Protein AF-A0A5J4N7C3-F1 (afdb_monomer_lite)

Sequence (251 aa):
MTHPKDYINKKMLPELKDLVLRYQPEIVWSDGDAGPDSYWTSTEFLAWLYNESPELVYEVVSTVAFGGNILINVGPTAWGTISPIYEERLRQLGSWLRINGEAIYATTPWRVQNDSDHIWFTSKVHPMRFPLETLVNEDKATDRPSKTEDVPFYARLASPTTVYAIVTQWTNEPFVDESTRCSASVYLPSIRANLQRSEFYLLNGTQSTGIKLFFQPEPHGRPGVRVMLPDTPTNAVQIQWGCAIKMLNVA

Organism: NCBI:txid34504

Secondary structure (DSSP, 8-state):
---HHHHIIIIIHHHHHHHHHHH--S----------TTTTTHHHHHHHHHHT-THHHHHHHHHHHTT----------TTSPPPHHHHHHHHHHHHHHHHHGGGTTT-EEEEEEEEETTEEEEEEEPPP---GGGG---------PPSS----GGGSS---EEEEEEESS---B---BTTB--SEEEEETT----TTT-EEEE--SSSSS-EEE-EEEPGGG-S-EEEEEPSS-SSHHHHHH-EEEEEES--

Structure (mmCIF, N/CA/C/O backbone):
data_AF-A0A5J4N7C3-F1
#
_entry.id   AF-A0A5J4N7C3-F1
#
loop_
_atom_site.group_PDB
_atom_site.id
_atom_site.type_symbol
_atom_site.label_atom_id
_atom_site.label_alt_id
_atom_site.label_comp_id
_atom_site.label_asym_id
_atom_site.label_entity_id
_atom_site.label_seq_id
_atom_site.pdbx_PDB_ins_code
_atom_site.Cartn_x
_atom_site.Cartn_y
_atom_site.Cartn_z
_atom_site.occupancy
_atom_site.B_iso_or_equiv
_atom_site.auth_seq_id
_atom_site.auth_comp_id
_atom_site.auth_asym_id
_atom_site.auth_atom_id
_atom_site.pdbx_PDB_model_num
ATOM 1 N N . MET A 1 1 ? 16.222 12.935 -44.137 1.00 47.91 1 MET A N 1
ATOM 2 C CA . MET A 1 1 ? 14.789 12.903 -43.772 1.00 47.91 1 MET A CA 1
ATOM 3 C C . MET A 1 1 ? 14.396 14.342 -43.455 1.00 47.91 1 MET A C 1
ATOM 5 O O . MET A 1 1 ? 14.937 14.884 -42.508 1.00 47.91 1 MET A O 1
ATOM 9 N N . THR A 1 2 ? 13.854 15.129 -44.391 1.00 56.72 2 THR A N 1
ATOM 10 C CA . THR A 1 2 ? 12.431 15.228 -44.799 1.00 56.72 2 THR A CA 1
ATOM 11 C C . THR A 1 2 ? 11.495 15.359 -43.595 1.00 56.72 2 THR A C 1
ATOM 13 O O . THR A 1 2 ? 11.322 14.386 -42.875 1.00 56.72 2 THR A O 1
ATOM 16 N N . HIS A 1 3 ? 11.006 16.590 -43.386 1.00 64.69 3 HIS A N 1
ATOM 17 C CA . HIS A 1 3 ? 9.916 17.094 -42.532 1.00 64.69 3 HIS A CA 1
ATOM 18 C C . HIS A 1 3 ? 9.403 16.170 -41.392 1.00 64.69 3 HIS A C 1
ATOM 20 O O . HIS A 1 3 ? 8.993 15.053 -41.671 1.00 64.69 3 HIS A O 1
ATOM 26 N N . PRO A 1 4 ? 9.248 16.628 -40.130 1.00 58.69 4 PRO A N 1
ATOM 27 C CA . PRO A 1 4 ? 8.743 15.813 -39.003 1.00 58.69 4 PRO A CA 1
ATOM 28 C C . PRO A 1 4 ? 7.461 15.002 -39.289 1.00 58.69 4 PRO A C 1
ATOM 30 O O . PRO A 1 4 ? 7.283 13.887 -38.804 1.00 58.69 4 PRO A O 1
ATOM 33 N N . LYS A 1 5 ? 6.590 15.530 -40.158 1.00 55.72 5 LYS A N 1
ATOM 34 C CA . LYS A 1 5 ? 5.389 14.833 -40.655 1.00 55.72 5 LYS A CA 1
ATOM 35 C C . LYS A 1 5 ? 5.695 13.562 -41.467 1.00 55.72 5 LYS A C 1
ATOM 37 O O . LYS A 1 5 ? 4.922 12.612 -41.404 1.00 55.72 5 LYS A O 1
ATOM 42 N N . ASP A 1 6 ? 6.797 13.521 -42.212 1.00 70.62 6 ASP A N 1
ATOM 43 C CA . ASP A 1 6 ? 7.236 12.331 -42.947 1.00 70.62 6 ASP A CA 1
ATOM 44 C C . ASP A 1 6 ? 7.713 11.226 -41.999 1.00 70.62 6 ASP A C 1
ATOM 46 O O . ASP A 1 6 ? 7.386 10.066 -42.232 1.00 70.62 6 ASP A O 1
ATOM 50 N N . TYR A 1 7 ? 8.424 11.564 -40.917 1.00 68.88 7 TYR A N 1
ATOM 51 C CA . TYR A 1 7 ? 8.831 10.592 -39.890 1.00 68.88 7 TYR A CA 1
ATOM 52 C C . TYR A 1 7 ? 7.615 9.968 -39.188 1.00 68.88 7 TYR A C 1
ATOM 54 O O . TYR A 1 7 ? 7.521 8.746 -39.067 1.00 68.88 7 TYR A O 1
ATOM 62 N N . ILE A 1 8 ? 6.635 10.795 -38.812 1.00 58.81 8 ILE A N 1
ATOM 63 C CA . ILE A 1 8 ? 5.384 10.334 -38.194 1.00 58.81 8 ILE A CA 1
ATOM 64 C C . ILE A 1 8 ? 4.644 9.360 -39.121 1.00 58.81 8 ILE A C 1
ATOM 66 O O . ILE A 1 8 ? 4.296 8.254 -38.711 1.00 58.81 8 ILE A O 1
ATOM 70 N N . ASN A 1 9 ? 4.439 9.746 -40.383 1.00 61.59 9 ASN A N 1
ATOM 71 C CA . ASN A 1 9 ? 3.599 8.986 -41.309 1.00 61.59 9 ASN A CA 1
ATOM 72 C C . ASN A 1 9 ? 4.288 7.754 -41.906 1.00 61.59 9 ASN A C 1
ATOM 74 O O . ASN A 1 9 ? 3.614 6.771 -42.205 1.00 61.59 9 ASN A O 1
ATOM 78 N N . LYS A 1 10 ? 5.609 7.799 -42.111 1.00 73.50 10 LYS A N 1
ATOM 79 C CA . LYS A 1 10 ? 6.353 6.730 -42.799 1.00 73.50 10 LYS A CA 1
ATOM 80 C C . LYS A 1 10 ? 7.093 5.792 -41.849 1.00 73.50 10 LYS A C 1
ATOM 82 O O . LYS A 1 10 ? 7.512 4.729 -42.296 1.00 73.50 10 LYS A O 1
ATOM 87 N N . LYS A 1 11 ? 7.272 6.169 -40.578 1.00 70.31 11 LYS A N 1
ATOM 88 C CA . LYS A 1 11 ? 8.021 5.373 -39.598 1.00 70.31 11 LYS A CA 1
ATOM 89 C C . LYS A 1 11 ? 7.264 5.121 -38.302 1.00 70.31 11 LYS A C 1
ATOM 91 O O . LYS A 1 11 ? 6.881 3.981 -38.062 1.00 70.31 11 LYS A O 1
ATOM 96 N N . MET A 1 12 ? 6.975 6.161 -37.523 1.00 65.81 12 MET A N 1
ATOM 97 C CA . MET A 1 12 ? 6.393 5.982 -36.186 1.00 65.81 12 MET A CA 1
ATOM 98 C C . MET A 1 12 ? 5.016 5.296 -36.227 1.00 65.81 12 MET A C 1
ATOM 100 O O . MET A 1 12 ? 4.809 4.296 -35.545 1.00 65.81 12 MET A O 1
ATOM 104 N N . LEU A 1 13 ? 4.083 5.771 -37.063 1.00 61.09 13 LEU A N 1
ATOM 105 C CA . LEU A 1 13 ? 2.723 5.216 -37.108 1.00 61.09 13 LEU A CA 1
ATOM 106 C C . LEU A 1 13 ? 2.651 3.771 -37.643 1.00 61.09 13 LEU A C 1
ATOM 108 O O . LEU A 1 13 ? 1.907 2.981 -37.057 1.00 61.09 13 LEU A O 1
ATOM 112 N N . PRO A 1 14 ? 3.361 3.385 -38.726 1.00 70.06 14 PRO A N 1
ATOM 113 C CA . PRO A 1 14 ? 3.408 1.986 -39.155 1.00 70.06 14 PRO A CA 1
ATOM 114 C C . PRO A 1 14 ? 3.995 1.034 -38.102 1.00 70.06 14 PRO A C 1
ATOM 116 O O . PRO A 1 14 ? 3.423 -0.029 -37.876 1.00 70.06 14 PRO A O 1
ATOM 119 N N . GLU A 1 15 ? 5.087 1.413 -37.431 1.00 67.94 15 GLU A N 1
ATOM 120 C CA . GLU A 1 15 ? 5.774 0.550 -36.454 1.00 67.94 15 GLU A CA 1
ATOM 121 C C . GLU A 1 15 ? 4.981 0.414 -35.145 1.00 67.94 15 GLU A C 1
ATOM 123 O O . GLU A 1 15 ? 4.868 -0.684 -34.602 1.00 67.94 15 GLU A O 1
ATOM 128 N N . LEU A 1 16 ? 4.326 1.487 -34.687 1.00 50.34 16 LEU A N 1
ATOM 129 C CA . LEU A 1 16 ? 3.436 1.427 -33.525 1.00 50.34 16 LEU A CA 1
ATOM 130 C C . LEU A 1 16 ? 2.225 0.515 -33.782 1.00 50.34 16 LEU A C 1
ATOM 132 O O . LEU A 1 16 ? 1.828 -0.256 -32.911 1.00 50.34 16 LEU A O 1
ATOM 136 N N . LYS A 1 17 ? 1.651 0.557 -34.991 1.00 53.44 17 LYS A N 1
ATOM 137 C CA . LYS A 1 17 ? 0.554 -0.345 -35.380 1.00 53.44 17 LYS A CA 1
ATOM 138 C C . LYS A 1 17 ? 1.007 -1.799 -35.458 1.00 53.44 17 LYS A C 1
ATOM 140 O O . LYS A 1 17 ? 0.265 -2.674 -35.024 1.00 53.44 17 LYS A O 1
ATOM 145 N N . ASP A 1 18 ? 2.205 -2.055 -35.979 1.00 62.00 18 ASP A N 1
ATOM 146 C CA . ASP A 1 18 ? 2.789 -3.399 -36.007 1.00 62.00 18 ASP A CA 1
ATOM 147 C C . ASP A 1 18 ? 2.988 -3.951 -34.585 1.00 62.00 18 ASP A C 1
ATOM 149 O O . ASP A 1 18 ? 2.589 -5.080 -34.306 1.00 62.00 18 ASP A O 1
ATOM 153 N N . LEU A 1 19 ? 3.498 -3.126 -33.660 1.00 49.16 19 LEU A N 1
ATOM 154 C CA . LEU A 1 19 ? 3.650 -3.480 -32.244 1.00 49.16 19 LEU A CA 1
ATOM 155 C C . LEU A 1 19 ? 2.310 -3.846 -31.588 1.00 49.16 19 LEU A C 1
ATOM 157 O O . LEU A 1 19 ? 2.203 -4.884 -30.935 1.00 49.16 19 LEU A O 1
ATOM 161 N N . VAL A 1 20 ? 1.270 -3.035 -31.798 1.00 45.84 20 VAL A N 1
ATOM 162 C CA . VAL A 1 20 ? -0.063 -3.282 -31.222 1.00 45.84 20 VAL A CA 1
ATOM 163 C C . VAL A 1 20 ? -0.703 -4.546 -31.794 1.00 45.84 20 VAL A C 1
ATOM 165 O O . VAL A 1 20 ? -1.240 -5.359 -31.04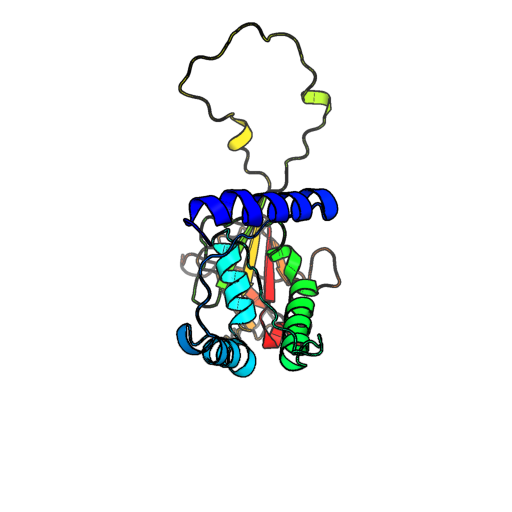5 1.00 45.84 20 VAL A O 1
ATOM 168 N N . LEU A 1 21 ? -0.638 -4.735 -33.114 1.00 47.91 21 LEU A N 1
ATOM 169 C CA . LEU A 1 21 ? -1.277 -5.871 -33.779 1.00 47.91 21 LEU A CA 1
ATOM 170 C C . LEU A 1 21 ? -0.557 -7.192 -33.504 1.00 47.91 21 LEU A C 1
ATOM 172 O O . LEU A 1 21 ? -1.216 -8.223 -33.389 1.00 47.91 21 LEU A O 1
ATOM 176 N N . ARG A 1 22 ? 0.777 -7.176 -33.402 1.00 54.31 22 ARG A N 1
ATOM 177 C CA . ARG A 1 22 ? 1.566 -8.395 -33.193 1.00 54.31 22 ARG A CA 1
ATOM 178 C C . ARG A 1 22 ? 1.598 -8.835 -31.735 1.00 54.31 22 ARG A C 1
ATOM 180 O O . ARG A 1 22 ? 1.573 -10.034 -31.483 1.00 54.31 22 ARG A O 1
ATOM 187 N N . TYR A 1 23 ? 1.682 -7.893 -30.800 1.00 43.16 23 TYR A N 1
ATOM 188 C CA . TYR A 1 23 ? 1.959 -8.215 -29.398 1.00 43.16 23 TYR A CA 1
ATOM 189 C C . TYR A 1 23 ? 0.780 -7.976 -28.457 1.00 43.16 23 TYR A C 1
ATOM 191 O O . TYR A 1 23 ? 0.886 -8.356 -27.298 1.00 43.16 23 TYR A O 1
ATOM 199 N N . GLN A 1 24 ? -0.320 -7.379 -28.941 1.00 46.97 24 GLN A N 1
ATOM 200 C CA . GLN A 1 24 ? -1.532 -7.085 -28.160 1.00 46.97 24 GLN A CA 1
ATOM 201 C C . GLN A 1 24 ? -1.220 -6.591 -26.736 1.00 46.97 24 GLN A C 1
ATOM 203 O O . GLN A 1 24 ? -1.676 -7.189 -25.759 1.00 46.97 24 GLN A O 1
ATOM 208 N N . PRO A 1 25 ? -0.395 -5.537 -26.598 1.00 44.06 25 PRO A N 1
ATOM 209 C CA . PRO A 1 25 ? 0.040 -5.097 -25.286 1.00 44.06 25 PRO A CA 1
ATOM 210 C C . PRO A 1 25 ? -1.150 -4.534 -24.502 1.00 44.06 25 PRO A C 1
ATOM 212 O O . PRO A 1 25 ? -1.986 -3.818 -25.055 1.00 44.06 25 PRO A O 1
ATOM 215 N N . GLU A 1 26 ? -1.200 -4.812 -23.200 1.00 45.94 26 GLU A N 1
ATOM 216 C CA . GLU A 1 26 ? -2.230 -4.255 -22.311 1.00 45.94 26 GLU A CA 1
ATOM 217 C C . GLU A 1 26 ? -2.089 -2.731 -22.148 1.00 45.94 26 GLU A C 1
ATOM 219 O O . GLU A 1 26 ? -3.072 -2.035 -21.900 1.00 45.94 26 GLU A O 1
ATOM 224 N N . ILE A 1 27 ? -0.874 -2.199 -22.327 1.00 57.34 27 ILE A N 1
ATOM 225 C CA . ILE A 1 27 ? -0.559 -0.768 -22.272 1.00 57.34 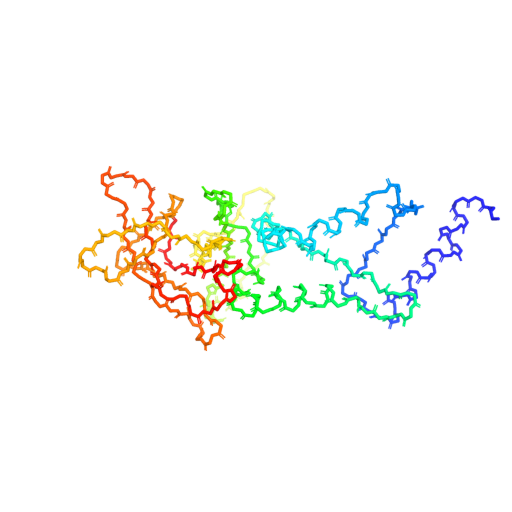27 ILE A CA 1
ATOM 226 C C . ILE A 1 27 ? 0.393 -0.417 -23.420 1.00 57.34 27 ILE A C 1
ATOM 228 O O . ILE A 1 27 ? 1.408 -1.080 -23.625 1.00 57.34 27 ILE A O 1
ATOM 232 N N . VAL A 1 28 ? 0.095 0.664 -24.144 1.00 47.41 28 VAL A N 1
ATOM 233 C CA . VAL A 1 28 ? 1.007 1.290 -25.114 1.00 47.41 28 VAL A CA 1
ATOM 234 C C . VAL A 1 28 ? 1.532 2.579 -24.496 1.00 47.41 28 VAL A C 1
ATOM 236 O O . VAL A 1 28 ? 0.767 3.517 -24.286 1.00 47.41 28 VAL A O 1
ATOM 239 N N . TRP A 1 29 ? 2.828 2.621 -24.195 1.00 62.09 29 TRP A N 1
ATOM 240 C CA . TRP A 1 29 ? 3.474 3.770 -23.563 1.00 62.09 29 TRP A CA 1
ATOM 241 C C . TRP A 1 29 ? 4.343 4.504 -24.592 1.00 62.09 29 TRP A C 1
ATOM 243 O O . TRP A 1 29 ? 5.366 3.981 -25.030 1.00 62.09 29 TRP A O 1
ATOM 253 N N . SER A 1 30 ? 3.893 5.674 -25.050 1.00 46.00 30 SER A N 1
ATOM 254 C CA . SER A 1 30 ? 4.589 6.471 -26.068 1.00 46.00 30 SER A CA 1
ATOM 255 C C . SER A 1 30 ? 5.397 7.596 -25.421 1.00 46.00 30 SER A C 1
ATOM 257 O O . SER A 1 30 ? 4.797 8.498 -24.838 1.00 46.00 30 SER A O 1
ATOM 259 N N . ASP A 1 31 ? 6.721 7.560 -25.569 1.00 60.53 31 ASP A N 1
ATOM 260 C CA . ASP A 1 31 ? 7.652 8.566 -25.034 1.00 60.53 31 ASP A CA 1
ATOM 261 C C . ASP A 1 31 ? 8.203 9.511 -26.126 1.00 60.53 31 ASP A C 1
ATOM 263 O O . ASP A 1 31 ? 8.097 9.209 -27.321 1.00 60.53 31 ASP A O 1
ATOM 267 N N . GLY A 1 32 ? 8.784 10.654 -25.734 1.00 57.12 32 GLY A N 1
ATOM 268 C CA . GLY A 1 32 ? 9.277 11.711 -26.627 1.00 57.12 32 GLY A CA 1
ATOM 269 C C . GLY A 1 32 ? 10.609 12.361 -26.209 1.00 57.12 32 GLY A C 1
ATOM 270 O O . GLY A 1 32 ? 10.849 12.597 -25.037 1.00 57.12 32 GLY A O 1
ATOM 271 N N . ASP A 1 33 ? 11.416 12.661 -27.238 1.00 52.62 33 ASP A N 1
ATOM 272 C CA . ASP A 1 33 ? 12.809 13.156 -27.325 1.00 52.62 33 ASP A CA 1
ATOM 273 C C . ASP A 1 33 ? 13.873 12.633 -26.334 1.00 52.62 33 ASP A C 1
ATOM 275 O O . ASP A 1 33 ? 13.796 12.753 -25.114 1.00 52.62 33 ASP A O 1
ATOM 279 N N . ALA A 1 34 ? 14.936 12.083 -26.921 1.00 50.88 34 ALA A N 1
ATOM 280 C CA . ALA A 1 34 ? 16.011 11.379 -26.243 1.00 50.88 34 ALA A CA 1
ATOM 281 C C . ALA A 1 34 ? 17.101 12.358 -25.781 1.00 50.88 34 ALA A C 1
ATOM 283 O O . ALA A 1 34 ? 17.954 12.779 -26.561 1.00 50.88 34 ALA A O 1
ATOM 284 N N . GLY A 1 35 ? 17.107 12.684 -24.489 1.00 56.94 35 GLY A N 1
ATOM 285 C CA . GLY A 1 35 ? 18.289 13.230 -23.819 1.00 56.94 35 GLY A CA 1
ATOM 286 C C . GLY A 1 35 ? 19.214 12.096 -23.348 1.00 56.94 35 GLY A C 1
ATOM 287 O O . GLY A 1 35 ? 18.707 11.046 -22.950 1.00 56.94 35 GLY A O 1
ATOM 288 N N . PRO A 1 36 ? 20.551 12.257 -23.375 1.00 52.09 36 PRO A N 1
ATOM 289 C CA . PRO A 1 36 ? 21.456 11.313 -22.714 1.00 52.09 36 PRO A CA 1
ATOM 290 C C . PRO A 1 36 ? 21.153 11.239 -21.206 1.00 52.09 36 PRO A C 1
ATOM 292 O O . PRO A 1 36 ? 20.606 12.178 -20.634 1.00 52.09 36 PRO A O 1
ATOM 295 N N . ASP A 1 37 ? 21.524 10.148 -20.536 1.00 42.31 37 ASP A N 1
ATOM 296 C CA . ASP A 1 37 ? 21.296 9.933 -19.095 1.00 42.31 37 ASP A CA 1
ATOM 297 C C . ASP A 1 37 ? 21.862 11.063 -18.210 1.00 42.31 37 ASP A C 1
ATOM 299 O O . ASP A 1 37 ? 21.294 11.390 -17.166 1.00 42.31 37 ASP A O 1
ATOM 303 N N . SER A 1 38 ? 22.925 11.722 -18.679 1.00 46.69 38 SER A N 1
ATOM 304 C CA . SER A 1 38 ? 23.523 12.918 -18.076 1.00 46.69 38 SER A CA 1
ATOM 305 C C . SER A 1 38 ? 22.661 14.185 -18.164 1.00 46.69 38 SER A C 1
ATOM 307 O O . SER A 1 38 ? 22.824 15.082 -17.342 1.00 46.69 38 SER A O 1
ATOM 309 N N . TYR A 1 39 ? 21.736 14.274 -19.124 1.00 43.69 39 TYR A N 1
ATOM 310 C CA . TYR A 1 39 ? 20.808 15.402 -19.268 1.00 43.69 39 TYR A CA 1
ATOM 311 C C . TYR A 1 39 ? 19.692 15.370 -18.211 1.00 43.69 39 TYR A C 1
ATOM 313 O O . TYR A 1 39 ? 19.242 16.421 -17.763 1.00 43.69 39 TYR A O 1
ATOM 321 N N . TRP A 1 40 ? 19.286 14.173 -17.777 1.00 43.56 40 TRP A N 1
ATOM 322 C CA . TRP A 1 40 ? 18.180 13.956 -16.834 1.00 43.56 40 TRP A CA 1
ATOM 323 C C . TRP A 1 40 ? 18.621 13.534 -15.425 1.00 43.56 40 TRP A C 1
ATOM 325 O O . TRP A 1 40 ? 17.761 13.193 -14.615 1.00 43.56 40 TRP A O 1
ATOM 335 N N . THR A 1 41 ? 19.937 13.459 -15.168 1.00 47.06 41 THR A N 1
ATOM 336 C CA . THR A 1 41 ? 20.551 12.937 -13.923 1.00 47.06 41 THR A CA 1
ATOM 337 C C . THR A 1 41 ? 19.972 11.596 -13.450 1.00 47.06 41 THR A C 1
ATOM 339 O O . THR A 1 41 ? 20.047 11.232 -12.274 1.00 47.06 41 THR A O 1
ATOM 342 N N . SER A 1 42 ? 19.403 10.813 -14.372 1.00 46.16 42 SER A N 1
ATOM 343 C CA . SER A 1 42 ? 18.616 9.628 -14.030 1.00 46.16 42 SER A CA 1
ATOM 344 C C . SER A 1 42 ? 19.479 8.545 -13.398 1.00 46.16 42 SER A C 1
ATOM 346 O O . SER A 1 42 ? 19.023 7.853 -12.501 1.00 46.16 42 SER A O 1
ATOM 348 N N . THR A 1 43 ? 20.746 8.430 -13.795 1.00 49.91 43 THR A N 1
ATOM 349 C CA . THR A 1 43 ? 21.685 7.466 -13.210 1.00 49.91 43 THR A CA 1
ATOM 350 C C . THR A 1 43 ? 21.942 7.743 -11.723 1.00 49.91 43 THR A C 1
ATOM 352 O O . THR A 1 43 ? 21.979 6.808 -10.930 1.00 49.91 43 THR A O 1
ATOM 355 N N . GLU A 1 44 ? 22.052 9.012 -11.321 1.00 50.25 44 GLU A N 1
ATOM 356 C CA . GLU A 1 44 ? 22.280 9.423 -9.927 1.00 50.25 44 GLU A CA 1
ATOM 357 C C . GLU A 1 44 ? 21.000 9.319 -9.090 1.00 50.25 44 GLU A C 1
ATOM 359 O O . GLU A 1 44 ? 21.028 8.777 -7.986 1.00 50.25 44 GLU A O 1
ATOM 364 N N . PHE A 1 45 ? 19.860 9.752 -9.640 1.00 48.84 45 PHE A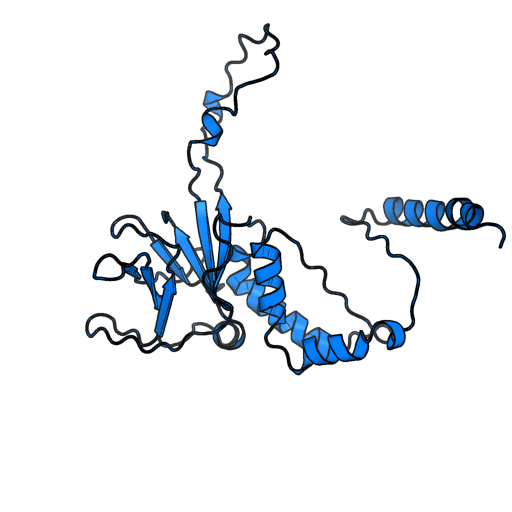 N 1
ATOM 365 C CA . PHE A 1 45 ? 18.551 9.603 -8.999 1.00 48.84 45 PHE A CA 1
ATOM 366 C C . PHE A 1 45 ? 18.180 8.130 -8.785 1.00 48.84 45 PHE A C 1
ATOM 368 O O . PHE A 1 45 ? 17.749 7.754 -7.698 1.00 48.84 45 PHE A O 1
ATOM 375 N N . LEU A 1 46 ? 18.398 7.274 -9.789 1.00 52.75 46 LEU A N 1
ATOM 376 C CA . LEU A 1 46 ? 18.160 5.835 -9.671 1.00 52.75 46 LEU A CA 1
ATOM 377 C C . LEU A 1 46 ? 19.167 5.199 -8.703 1.00 52.75 46 LEU A C 1
ATOM 379 O O . LEU A 1 46 ? 18.773 4.383 -7.878 1.00 52.75 46 LEU A O 1
ATOM 383 N N . ALA A 1 47 ? 20.446 5.589 -8.728 1.00 52.12 47 ALA A N 1
ATOM 384 C CA . ALA A 1 47 ? 21.418 5.102 -7.750 1.00 52.12 47 ALA A CA 1
ATOM 385 C C . ALA A 1 47 ? 21.006 5.445 -6.307 1.00 52.12 47 ALA A C 1
ATOM 387 O O . ALA A 1 47 ? 21.096 4.575 -5.445 1.00 52.12 47 ALA A O 1
ATOM 388 N N . TRP A 1 48 ? 20.493 6.649 -6.048 1.00 57.25 48 TRP A N 1
ATOM 389 C CA . TRP A 1 48 ? 19.946 7.036 -4.742 1.00 57.25 48 TRP A CA 1
ATOM 390 C C . TRP A 1 48 ? 18.673 6.244 -4.382 1.00 57.25 48 TRP A C 1
ATOM 392 O O . TRP A 1 48 ? 18.631 5.607 -3.325 1.00 57.25 48 TRP A O 1
ATOM 402 N N . LEU A 1 49 ? 17.693 6.185 -5.295 1.00 51.22 49 LEU A N 1
ATOM 403 C CA . LEU A 1 49 ? 16.425 5.453 -5.132 1.00 51.22 49 LEU A CA 1
ATOM 404 C C . LEU A 1 49 ? 16.637 3.950 -4.859 1.00 51.22 49 LEU A C 1
ATOM 406 O O . LEU A 1 49 ? 15.822 3.312 -4.198 1.00 51.22 49 LEU A O 1
ATOM 410 N N . TYR A 1 50 ? 17.730 3.359 -5.352 1.00 52.47 50 TYR A N 1
ATOM 411 C CA . TYR A 1 50 ? 18.018 1.933 -5.169 1.00 52.47 50 TYR A CA 1
ATOM 412 C C . TYR A 1 50 ? 19.062 1.622 -4.088 1.00 52.47 50 TYR A C 1
ATOM 414 O O . TYR A 1 50 ? 19.019 0.521 -3.530 1.00 52.47 50 TYR A O 1
ATOM 422 N N . ASN A 1 51 ? 19.983 2.531 -3.756 1.00 47.97 51 ASN A N 1
ATOM 423 C CA . ASN A 1 51 ? 21.026 2.262 -2.756 1.00 47.97 51 ASN A CA 1
ATOM 424 C C . ASN A 1 51 ? 20.690 2.798 -1.363 1.00 47.97 51 ASN A C 1
ATOM 426 O O . ASN A 1 51 ? 20.994 2.122 -0.382 1.00 47.97 51 ASN A O 1
ATOM 430 N N . GLU A 1 52 ? 20.060 3.965 -1.265 1.00 48.12 52 GLU A N 1
ATOM 431 C CA . GLU A 1 52 ? 19.941 4.706 0.001 1.00 48.12 52 GLU A CA 1
ATOM 432 C C . GLU A 1 52 ? 18.496 4.850 0.483 1.00 48.12 52 GLU A C 1
ATOM 434 O O . GLU A 1 52 ? 18.258 5.126 1.657 1.00 48.12 52 GLU A O 1
ATOM 439 N N . SER A 1 53 ? 17.540 4.613 -0.411 1.00 46.81 53 SER A N 1
ATOM 440 C CA . SER A 1 53 ? 16.147 4.990 -0.235 1.00 46.81 53 SER A CA 1
ATOM 441 C C . SER A 1 53 ? 15.269 3.854 0.342 1.00 46.81 53 SER A C 1
ATOM 443 O O . SER A 1 53 ? 15.021 2.856 -0.343 1.00 46.81 53 SER A O 1
ATOM 445 N N . PRO A 1 54 ? 14.748 3.957 1.586 1.00 53.28 54 PRO A N 1
ATOM 446 C CA . PRO A 1 54 ? 13.594 3.170 2.045 1.00 53.28 54 PRO A CA 1
ATOM 447 C C . PRO A 1 54 ? 12.282 3.509 1.300 1.00 53.28 54 PRO A C 1
ATOM 449 O O . PRO A 1 54 ? 11.232 2.929 1.588 1.00 53.28 54 PRO A O 1
ATOM 452 N N . GLU A 1 55 ? 12.314 4.423 0.327 1.00 65.38 55 GLU A N 1
ATOM 453 C CA . GLU A 1 55 ? 11.131 5.019 -0.279 1.00 65.38 55 GLU A CA 1
ATOM 454 C C . GLU A 1 55 ? 10.518 4.221 -1.442 1.00 65.38 55 GLU A C 1
ATOM 456 O O . GLU A 1 55 ? 9.432 4.579 -1.875 1.00 65.38 55 GLU A O 1
ATOM 461 N N . LEU A 1 56 ? 11.083 3.108 -1.935 1.00 72.56 56 LEU A N 1
ATOM 462 C CA . LEU A 1 56 ? 10.425 2.377 -3.041 1.00 72.56 56 LEU A CA 1
ATOM 463 C C . LEU A 1 56 ? 9.017 1.862 -2.662 1.00 72.56 56 LEU A C 1
ATOM 465 O O . LEU A 1 56 ? 8.095 1.943 -3.472 1.00 72.56 56 LEU A O 1
ATOM 469 N N . VAL A 1 57 ? 8.809 1.365 -1.434 1.00 79.12 57 VAL A N 1
ATOM 470 C CA . VAL A 1 57 ? 7.447 1.028 -0.965 1.00 79.12 57 VAL A CA 1
ATOM 471 C C . VAL A 1 57 ? 6.649 2.288 -0.668 1.00 79.12 57 VAL A C 1
ATOM 473 O O . VAL A 1 57 ? 5.465 2.314 -0.982 1.00 79.12 57 VAL A O 1
ATOM 476 N N . TYR A 1 58 ? 7.273 3.332 -0.121 1.00 83.62 58 TYR A N 1
ATOM 477 C CA . TYR A 1 58 ? 6.608 4.617 0.092 1.00 83.62 58 TYR A CA 1
ATOM 478 C C . TYR A 1 58 ? 6.030 5.179 -1.213 1.00 83.62 58 TYR A C 1
ATOM 480 O O . TYR A 1 58 ? 4.854 5.511 -1.233 1.00 83.62 58 TYR A O 1
ATOM 488 N N . GLU A 1 59 ? 6.802 5.203 -2.300 1.00 79.31 59 GLU A N 1
ATOM 489 C CA . GLU A 1 59 ? 6.378 5.676 -3.619 1.00 79.31 59 GLU A CA 1
ATOM 490 C C . GLU A 1 59 ? 5.201 4.858 -4.144 1.00 79.31 59 GLU A C 1
ATOM 492 O O . GLU A 1 59 ? 4.182 5.416 -4.555 1.00 79.31 59 GLU A O 1
ATOM 497 N N . VAL A 1 60 ? 5.289 3.522 -4.075 1.00 84.81 60 VAL A N 1
ATOM 498 C CA . VAL A 1 60 ? 4.181 2.630 -4.466 1.00 84.81 60 VAL A CA 1
ATOM 499 C C . VAL A 1 60 ? 2.924 2.940 -3.663 1.00 84.81 60 VAL A C 1
ATOM 501 O O . VAL A 1 60 ? 1.836 3.053 -4.227 1.00 84.81 60 VAL A O 1
ATOM 504 N N . VAL A 1 61 ? 3.067 3.079 -2.351 1.00 90.19 61 VAL A N 1
ATOM 505 C CA . VAL A 1 61 ? 1.954 3.269 -1.426 1.00 90.19 61 VAL A CA 1
ATOM 506 C C . VAL A 1 61 ? 1.320 4.648 -1.589 1.00 90.19 61 VAL A C 1
ATOM 508 O O . VAL A 1 61 ? 0.098 4.726 -1.710 1.00 90.19 61 VAL A O 1
ATOM 511 N N . SER A 1 62 ? 2.116 5.716 -1.639 1.00 87.62 62 SER A N 1
ATOM 512 C CA . SER A 1 62 ? 1.634 7.088 -1.805 1.00 87.62 62 SER A CA 1
ATOM 513 C C . SER A 1 62 ? 0.958 7.262 -3.165 1.00 87.62 62 SER A C 1
ATOM 515 O O . SER A 1 62 ? -0.168 7.757 -3.233 1.00 87.62 62 SER A O 1
ATOM 517 N N . THR A 1 63 ? 1.564 6.748 -4.241 1.00 82.69 63 THR A N 1
ATOM 518 C CA . THR A 1 63 ? 0.990 6.801 -5.593 1.00 82.69 63 THR A CA 1
ATOM 519 C C . THR A 1 63 ? -0.371 6.111 -5.650 1.00 82.69 63 THR A C 1
ATOM 521 O O . THR A 1 63 ? -1.335 6.685 -6.162 1.00 82.69 63 THR A O 1
ATOM 524 N N . VAL A 1 64 ? -0.485 4.902 -5.090 1.00 88.31 64 VAL A N 1
ATOM 525 C CA . VAL A 1 64 ? -1.747 4.144 -5.081 1.00 88.31 64 VAL A CA 1
ATOM 526 C C . VAL A 1 64 ? -2.788 4.795 -4.166 1.00 88.31 64 VAL A C 1
ATOM 528 O O . VAL A 1 64 ? -3.963 4.851 -4.531 1.00 88.31 64 VAL A O 1
ATOM 531 N N . ALA A 1 65 ? -2.384 5.359 -3.022 1.00 88.94 65 ALA A N 1
ATOM 532 C CA . ALA A 1 65 ? -3.277 6.104 -2.130 1.00 88.94 65 ALA A CA 1
ATOM 533 C C . ALA A 1 65 ? -3.899 7.336 -2.815 1.00 88.94 65 ALA A C 1
ATOM 535 O O . ALA A 1 65 ? -5.055 7.668 -2.548 1.00 88.94 65 ALA A O 1
ATOM 536 N N . PHE A 1 66 ? -3.184 7.967 -3.753 1.00 85.12 66 PHE A N 1
ATOM 537 C CA . PHE A 1 66 ? -3.707 9.039 -4.611 1.00 85.12 66 PHE A CA 1
ATOM 538 C C . PHE A 1 66 ? -4.416 8.548 -5.886 1.00 85.12 66 PHE A C 1
ATOM 540 O O . PHE A 1 66 ? -4.954 9.360 -6.639 1.00 85.12 66 PHE A O 1
ATOM 547 N N . GLY A 1 67 ? -4.486 7.235 -6.120 1.00 80.94 67 GLY A N 1
ATOM 548 C CA . GLY A 1 67 ? -5.230 6.629 -7.231 1.00 80.94 67 GLY A CA 1
ATOM 549 C C . GLY A 1 67 ? -4.432 6.511 -8.524 1.00 80.94 67 GLY A C 1
ATOM 550 O O . GLY A 1 67 ? -5.015 6.286 -9.584 1.00 80.94 67 GLY A O 1
ATOM 551 N N . GLY A 1 68 ? -3.114 6.681 -8.445 1.00 76.31 68 GLY A N 1
ATOM 552 C CA . GLY A 1 68 ? -2.193 6.451 -9.546 1.00 76.31 68 GLY A CA 1
ATOM 553 C C . GLY A 1 68 ? -1.736 4.997 -9.643 1.00 76.31 68 GLY A C 1
ATOM 554 O O . GLY A 1 68 ? -1.963 4.176 -8.754 1.00 76.31 68 GLY A O 1
ATOM 555 N N . ASN A 1 69 ? -1.026 4.709 -10.731 1.00 77.94 69 ASN A N 1
ATOM 556 C CA . ASN A 1 69 ? -0.291 3.465 -10.925 1.00 77.94 69 ASN A CA 1
ATOM 557 C C . ASN A 1 69 ? 1.205 3.767 -10.970 1.00 77.94 69 ASN A C 1
ATOM 559 O O . ASN A 1 69 ? 1.613 4.801 -11.497 1.00 77.94 69 ASN A O 1
ATOM 563 N N . ILE A 1 70 ? 2.016 2.829 -10.486 1.00 78.00 70 ILE A N 1
ATOM 564 C CA . ILE A 1 70 ? 3.469 2.886 -10.635 1.00 78.00 70 ILE A CA 1
ATOM 565 C C . ILE A 1 70 ? 3.907 2.061 -11.842 1.00 78.00 70 ILE A C 1
ATOM 567 O O . ILE A 1 70 ? 3.520 0.903 -11.994 1.00 78.00 70 ILE A O 1
ATOM 571 N N . LEU A 1 71 ? 4.778 2.657 -12.655 1.00 81.62 71 LEU A N 1
ATOM 572 C CA . LEU A 1 71 ? 5.538 1.991 -13.706 1.00 81.62 71 LEU A CA 1
ATOM 573 C C . LEU A 1 71 ? 7.026 2.056 -13.337 1.00 81.62 71 LEU A C 1
ATOM 575 O O . LEU A 1 71 ? 7.615 3.134 -13.340 1.00 81.62 71 LEU A O 1
ATOM 579 N N . ILE A 1 72 ? 7.631 0.912 -13.006 1.00 76.06 72 ILE A N 1
ATOM 580 C CA . ILE A 1 72 ? 9.051 0.838 -12.629 1.00 76.06 72 ILE A CA 1
ATOM 581 C C . ILE A 1 72 ? 9.872 0.470 -13.862 1.00 76.06 72 ILE A C 1
ATOM 583 O O . ILE A 1 72 ? 9.714 -0.620 -14.414 1.00 76.06 72 ILE A O 1
ATOM 587 N N . ASN A 1 73 ? 10.767 1.365 -14.276 1.00 76.12 73 ASN A N 1
ATOM 588 C CA . ASN A 1 73 ? 11.714 1.086 -15.347 1.00 76.12 73 ASN A CA 1
ATOM 589 C C . ASN A 1 73 ? 12.892 0.238 -14.840 1.00 76.12 73 ASN A C 1
ATOM 591 O O . ASN A 1 73 ? 13.425 0.480 -13.756 1.00 76.12 73 ASN A O 1
ATOM 595 N N . VAL A 1 74 ? 13.342 -0.712 -15.659 1.00 73.12 74 VAL A N 1
ATOM 596 C CA . VAL A 1 74 ? 14.546 -1.516 -15.416 1.00 73.12 74 VAL A CA 1
ATOM 597 C C . VAL A 1 74 ? 15.415 -1.412 -16.656 1.00 73.12 74 VAL A C 1
ATOM 599 O O . VAL A 1 74 ? 14.969 -1.779 -17.737 1.00 73.12 74 VAL A O 1
ATOM 602 N N . GLY A 1 75 ? 16.647 -0.926 -16.504 1.00 74.38 75 GLY A N 1
ATOM 603 C CA . GLY A 1 75 ? 17.625 -0.869 -17.589 1.00 74.38 75 GLY A CA 1
ATOM 604 C C . GLY A 1 75 ? 18.544 -2.092 -17.566 1.00 74.38 75 GLY A C 1
ATOM 605 O O . GLY A 1 75 ? 19.402 -2.165 -16.680 1.00 74.38 75 GLY A O 1
ATOM 606 N N . PRO A 1 76 ? 18.409 -3.058 -18.497 1.00 72.50 76 PRO A N 1
ATOM 607 C CA . PRO A 1 76 ? 19.375 -4.139 -18.633 1.00 72.50 76 PRO A CA 1
ATOM 608 C C . PRO A 1 76 ? 20.729 -3.602 -19.107 1.00 72.50 76 PRO A C 1
ATOM 610 O O . PRO A 1 76 ? 20.824 -2.540 -19.722 1.00 72.50 76 PRO A O 1
ATOM 613 N N . THR A 1 77 ? 21.792 -4.363 -18.869 1.00 73.44 77 THR A N 1
ATOM 614 C CA . THR A 1 77 ? 23.100 -4.092 -19.474 1.00 73.44 77 THR A CA 1
ATOM 615 C C . THR A 1 77 ? 23.046 -4.277 -20.996 1.00 73.44 77 THR A C 1
ATOM 617 O O . THR A 1 77 ? 22.122 -4.892 -21.530 1.00 73.44 77 THR A O 1
ATOM 620 N N . ALA A 1 78 ? 24.087 -3.833 -21.709 1.00 71.56 78 ALA A N 1
ATOM 621 C CA . ALA A 1 78 ? 24.227 -4.061 -23.153 1.00 71.56 78 ALA A CA 1
ATOM 622 C C . ALA A 1 78 ? 24.175 -5.552 -23.559 1.00 71.56 78 ALA A C 1
ATOM 624 O O . ALA A 1 78 ? 23.889 -5.873 -24.708 1.00 71.56 78 ALA A O 1
ATOM 625 N N . TRP A 1 79 ? 24.424 -6.462 -22.613 1.00 79.00 79 TRP A N 1
ATOM 626 C CA . TRP A 1 79 ? 24.362 -7.911 -22.807 1.00 79.00 79 TRP A CA 1
ATOM 627 C C . TRP A 1 79 ? 22.990 -8.509 -22.459 1.00 79.00 79 TRP A C 1
ATOM 629 O O . TRP A 1 79 ? 22.838 -9.727 -22.439 1.00 79.00 79 TRP A O 1
ATOM 639 N N . GLY A 1 80 ? 21.994 -7.669 -22.162 1.00 71.00 80 GLY A N 1
ATOM 640 C CA . GLY A 1 80 ? 20.630 -8.083 -21.833 1.00 71.00 80 GLY A CA 1
ATOM 641 C C . GLY A 1 80 ? 20.450 -8.621 -20.411 1.00 71.00 80 GLY A C 1
ATOM 642 O O . GLY A 1 80 ? 19.410 -9.200 -20.112 1.00 71.00 80 GLY A O 1
ATOM 643 N N . THR A 1 81 ? 21.434 -8.450 -19.522 1.00 77.50 81 THR A N 1
ATOM 644 C CA . THR A 1 81 ? 21.338 -8.898 -18.123 1.00 77.50 81 THR A CA 1
ATOM 645 C C . THR A 1 81 ? 20.775 -7.801 -17.224 1.00 77.50 81 THR A C 1
ATOM 647 O O . THR A 1 81 ? 21.140 -6.636 -17.355 1.00 77.50 81 THR A O 1
ATOM 650 N N . ILE A 1 82 ? 19.900 -8.157 -16.283 1.00 74.69 82 ILE A N 1
ATOM 651 C CA . ILE A 1 82 ? 19.447 -7.232 -15.236 1.00 74.69 82 ILE A CA 1
ATOM 652 C C . ILE A 1 82 ? 20.546 -7.145 -14.171 1.00 74.69 82 ILE A C 1
ATOM 654 O O . ILE A 1 82 ? 21.073 -8.170 -13.742 1.00 74.69 82 ILE A O 1
ATOM 658 N N . SER A 1 83 ? 20.914 -5.928 -13.758 1.00 75.88 83 SER A N 1
ATOM 659 C CA . SER A 1 83 ? 21.911 -5.749 -12.694 1.00 75.88 83 SER A CA 1
ATOM 660 C C . SER A 1 83 ? 21.407 -6.360 -11.374 1.00 75.88 83 SER A C 1
ATOM 662 O O . SER A 1 83 ? 20.240 -6.139 -11.037 1.00 75.88 83 SER A O 1
ATOM 664 N N . PRO A 1 84 ? 22.255 -7.059 -10.591 1.00 78.50 84 PRO A N 1
ATOM 665 C CA . PRO A 1 84 ? 21.848 -7.686 -9.330 1.00 78.50 84 PRO A CA 1
ATOM 666 C C . PRO A 1 84 ? 21.136 -6.741 -8.354 1.00 78.50 84 PRO A C 1
ATOM 668 O O . PRO A 1 84 ? 20.218 -7.166 -7.662 1.00 78.50 84 PRO A O 1
ATOM 671 N N . ILE A 1 85 ? 21.493 -5.450 -8.348 1.00 73.75 85 ILE A N 1
ATOM 672 C CA . ILE A 1 85 ? 20.833 -4.441 -7.506 1.00 73.75 85 ILE A CA 1
ATOM 673 C C . ILE A 1 85 ? 19.350 -4.257 -7.877 1.00 73.75 85 ILE A C 1
ATOM 675 O O . ILE A 1 85 ? 18.498 -4.217 -6.993 1.00 73.75 85 ILE A O 1
ATOM 679 N N . TYR A 1 86 ? 19.010 -4.224 -9.173 1.00 71.38 86 TYR A N 1
ATOM 680 C CA . TYR A 1 86 ? 17.615 -4.152 -9.623 1.00 71.38 86 TYR A CA 1
ATOM 681 C C . TYR A 1 86 ? 16.862 -5.421 -9.233 1.00 71.38 86 TYR A C 1
ATOM 683 O O . TYR A 1 86 ? 15.742 -5.353 -8.732 1.00 71.38 86 TYR A O 1
ATOM 691 N N . GLU A 1 87 ? 17.483 -6.583 -9.444 1.00 79.75 87 GLU A N 1
ATOM 692 C CA . GLU A 1 87 ? 16.879 -7.866 -9.100 1.00 79.75 87 GLU A CA 1
ATOM 693 C C . GLU A 1 87 ? 16.572 -7.955 -7.601 1.00 79.75 87 GLU A C 1
ATOM 695 O O . GLU A 1 87 ? 15.455 -8.311 -7.221 1.00 79.75 87 GLU A O 1
ATOM 700 N N . GLU A 1 88 ? 17.532 -7.601 -6.748 1.00 80.56 88 GLU A N 1
ATOM 701 C CA . GLU A 1 88 ? 17.369 -7.645 -5.299 1.00 80.56 88 GLU A CA 1
ATOM 702 C C . GLU A 1 88 ? 16.214 -6.747 -4.838 1.00 80.56 88 GLU A C 1
ATOM 704 O O . GLU A 1 88 ? 15.324 -7.211 -4.118 1.00 80.56 88 GLU A O 1
ATOM 709 N N . ARG A 1 89 ? 16.166 -5.493 -5.302 1.00 76.56 89 ARG A N 1
ATOM 710 C CA . ARG A 1 89 ? 15.111 -4.540 -4.919 1.00 76.56 89 ARG A CA 1
ATOM 711 C C . ARG A 1 89 ? 13.732 -4.960 -5.411 1.00 76.56 89 ARG A C 1
ATOM 713 O O . ARG A 1 89 ? 12.772 -4.921 -4.642 1.00 76.56 89 ARG A O 1
ATOM 720 N N . LEU A 1 90 ? 13.623 -5.447 -6.646 1.00 80.31 90 LEU A N 1
ATOM 721 C CA . LEU A 1 90 ? 12.357 -5.959 -7.178 1.00 80.31 90 LEU A CA 1
ATOM 722 C C . LEU A 1 90 ? 11.889 -7.214 -6.432 1.00 80.31 90 LEU A C 1
ATOM 724 O O . LEU A 1 90 ? 10.693 -7.372 -6.183 1.00 80.31 90 LEU A O 1
ATOM 728 N N . ARG A 1 91 ? 12.808 -8.094 -6.012 1.00 84.56 91 ARG A N 1
ATOM 729 C CA . ARG A 1 91 ? 12.480 -9.260 -5.172 1.00 84.56 91 ARG A CA 1
ATOM 730 C C . ARG A 1 91 ? 12.046 -8.859 -3.762 1.00 84.56 91 ARG A C 1
ATOM 732 O O . ARG A 1 91 ? 11.143 -9.502 -3.214 1.00 84.56 91 ARG A O 1
ATOM 739 N N . GLN A 1 92 ? 12.649 -7.819 -3.184 1.00 81.56 92 GLN A N 1
ATOM 740 C CA . GLN A 1 92 ? 12.247 -7.248 -1.893 1.00 81.56 92 GLN A CA 1
ATOM 741 C C . GLN A 1 92 ? 10.832 -6.653 -1.984 1.00 81.56 92 GLN A C 1
ATOM 743 O O . GLN A 1 92 ? 9.951 -7.081 -1.233 1.00 81.56 92 GLN A O 1
ATOM 748 N N . LEU A 1 93 ? 10.570 -5.791 -2.975 1.00 82.88 93 LEU A N 1
ATOM 749 C CA . LEU A 1 93 ? 9.236 -5.237 -3.243 1.00 82.88 93 LEU A CA 1
ATOM 750 C C . LEU A 1 93 ? 8.205 -6.344 -3.504 1.00 82.88 93 LEU A C 1
ATOM 752 O O . LEU A 1 93 ? 7.139 -6.358 -2.893 1.00 82.88 93 LEU A O 1
ATOM 756 N N . GLY A 1 94 ? 8.527 -7.321 -4.356 1.00 86.31 94 GLY A N 1
ATOM 757 C CA . GLY A 1 94 ? 7.651 -8.459 -4.642 1.00 86.31 94 GLY A CA 1
ATOM 758 C C . GLY A 1 94 ? 7.347 -9.305 -3.402 1.00 86.31 94 GLY A C 1
ATOM 759 O O . GLY A 1 94 ? 6.222 -9.775 -3.225 1.00 86.31 94 GLY A O 1
ATOM 760 N N . SER A 1 95 ? 8.316 -9.464 -2.498 1.00 87.44 95 SER A N 1
ATOM 761 C CA . SER A 1 95 ? 8.108 -10.161 -1.224 1.00 87.44 95 SER A CA 1
ATOM 762 C C . SER A 1 95 ? 7.190 -9.388 -0.281 1.00 87.44 95 SER A C 1
ATOM 764 O O . SER A 1 95 ? 6.372 -10.012 0.397 1.00 87.44 95 SER A O 1
ATOM 766 N N . TRP A 1 96 ? 7.277 -8.057 -0.270 1.00 88.25 96 TRP A N 1
ATOM 767 C CA . TRP A 1 96 ? 6.367 -7.197 0.485 1.00 88.25 96 TRP A CA 1
ATOM 768 C C . TRP A 1 96 ? 4.952 -7.208 -0.108 1.00 88.25 96 TRP A C 1
ATOM 770 O O . TRP A 1 96 ? 3.981 -7.427 0.618 1.00 88.25 96 TRP A O 1
ATOM 780 N N . LEU A 1 97 ? 4.823 -7.085 -1.434 1.00 89.00 97 LEU A N 1
ATOM 781 C CA . LEU A 1 97 ? 3.544 -7.145 -2.153 1.00 89.00 97 LEU A CA 1
ATOM 782 C C . LEU A 1 97 ? 2.858 -8.507 -2.019 1.00 89.00 97 LEU A C 1
ATOM 784 O O . LEU A 1 97 ? 1.634 -8.576 -2.001 1.00 89.00 97 LEU A O 1
ATOM 788 N N . ARG A 1 98 ? 3.605 -9.602 -1.865 1.00 89.00 98 ARG A N 1
ATOM 789 C CA . ARG A 1 98 ? 3.014 -10.918 -1.572 1.00 89.00 98 ARG A CA 1
ATOM 790 C C . ARG A 1 98 ? 2.261 -10.939 -0.236 1.00 89.00 98 ARG A C 1
ATOM 792 O O . ARG A 1 98 ? 1.295 -11.680 -0.102 1.00 89.00 98 ARG A O 1
ATOM 799 N N . ILE A 1 99 ? 2.702 -10.150 0.743 1.00 89.50 99 ILE A N 1
ATOM 800 C CA . ILE A 1 99 ? 2.091 -10.074 2.077 1.00 89.50 99 ILE A CA 1
ATOM 801 C C . ILE A 1 99 ? 0.995 -9.006 2.110 1.00 89.50 99 ILE A C 1
ATOM 803 O O . ILE A 1 99 ? -0.109 -9.271 2.578 1.00 89.50 99 ILE A O 1
ATOM 807 N N . ASN A 1 100 ? 1.305 -7.809 1.611 1.00 92.06 100 ASN A N 1
ATOM 808 C CA . ASN A 1 100 ? 0.482 -6.608 1.772 1.00 92.06 100 ASN A CA 1
ATOM 809 C C . ASN A 1 100 ? -0.294 -6.226 0.501 1.00 92.06 100 ASN A C 1
ATOM 811 O O . ASN A 1 100 ? -1.050 -5.261 0.513 1.00 92.06 100 ASN A O 1
ATOM 815 N N . GLY A 1 101 ? -0.150 -6.974 -0.597 1.00 91.69 101 GLY A N 1
ATOM 816 C CA . GLY A 1 101 ? -0.727 -6.637 -1.902 1.00 91.69 101 GLY A CA 1
ATOM 817 C C . GLY A 1 101 ? -2.252 -6.576 -1.923 1.00 91.69 101 GLY A C 1
ATOM 818 O O . GLY A 1 101 ? -2.815 -5.912 -2.789 1.00 91.69 101 GLY A O 1
ATOM 819 N N . GLU A 1 102 ? -2.939 -7.188 -0.952 1.00 92.69 102 GLU A N 1
ATOM 820 C CA . GLU A 1 102 ? -4.382 -6.991 -0.771 1.00 92.69 102 GLU A CA 1
ATOM 821 C C . GLU A 1 102 ? -4.728 -5.508 -0.541 1.00 92.69 102 GLU A C 1
ATOM 823 O O . GLU A 1 102 ? -5.747 -5.044 -1.052 1.00 92.69 102 GLU A O 1
ATOM 828 N N . ALA A 1 103 ? -3.868 -4.762 0.156 1.00 94.06 103 ALA A N 1
ATOM 829 C CA . ALA A 1 103 ? -4.010 -3.327 0.400 1.00 94.06 103 ALA A CA 1
ATOM 830 C C . ALA A 1 103 ? -3.552 -2.448 -0.780 1.00 94.06 103 ALA A C 1
ATOM 832 O O . ALA A 1 103 ? -3.624 -1.226 -0.687 1.00 94.06 103 ALA A O 1
ATOM 833 N N . ILE A 1 104 ? -3.091 -3.043 -1.885 1.00 93.25 104 ILE A N 1
ATOM 834 C CA . ILE A 1 104 ? -2.583 -2.327 -3.065 1.00 93.25 104 ILE A CA 1
ATOM 835 C C . ILE A 1 104 ? -3.444 -2.638 -4.290 1.00 93.25 104 ILE A C 1
ATOM 837 O O . ILE A 1 104 ? -4.136 -1.769 -4.821 1.00 93.25 104 ILE A O 1
ATOM 841 N N . TYR A 1 105 ? -3.451 -3.896 -4.728 1.00 90.44 105 TYR A N 1
ATOM 842 C CA . TYR A 1 105 ? -4.085 -4.301 -5.978 1.00 90.44 105 TYR A CA 1
ATOM 843 C C . TYR A 1 105 ? -5.599 -4.134 -5.925 1.00 90.44 105 TYR A C 1
ATOM 845 O O . TYR A 1 105 ? -6.236 -4.611 -4.985 1.00 90.44 105 TYR A O 1
ATOM 853 N N . ALA A 1 106 ? -6.180 -3.531 -6.966 1.00 89.50 106 ALA A N 1
ATOM 854 C CA . ALA A 1 106 ? -7.620 -3.286 -7.092 1.00 89.50 106 ALA A CA 1
ATOM 855 C C . ALA A 1 106 ? -8.227 -2.514 -5.904 1.00 89.50 106 ALA A C 1
ATOM 857 O O . ALA A 1 106 ? -9.393 -2.709 -5.560 1.00 89.50 106 ALA A O 1
ATOM 858 N N . THR A 1 107 ? -7.421 -1.685 -5.241 1.00 92.06 107 THR A N 1
ATOM 859 C CA . THR A 1 107 ? -7.909 -0.700 -4.278 1.00 92.06 107 THR A CA 1
ATOM 860 C C . THR A 1 107 ? -8.209 0.623 -4.980 1.00 92.06 107 THR A C 1
ATOM 862 O O . THR A 1 107 ? -7.823 0.844 -6.127 1.00 92.06 107 THR A O 1
ATOM 865 N N . THR A 1 108 ? -8.919 1.504 -4.289 1.00 90.94 108 THR A N 1
ATOM 866 C CA . THR A 1 108 ? -9.160 2.890 -4.686 1.00 90.94 108 THR A CA 1
ATOM 867 C C . THR A 1 108 ? -8.753 3.828 -3.553 1.00 90.94 108 THR A C 1
ATOM 869 O O . THR A 1 108 ? -8.791 3.406 -2.387 1.00 90.94 108 THR A O 1
ATOM 872 N N . PRO A 1 109 ? -8.439 5.103 -3.851 1.00 91.44 109 PRO A N 1
ATOM 873 C CA . PRO A 1 109 ? -8.217 6.116 -2.826 1.00 91.44 109 PRO A CA 1
ATOM 874 C C . PRO A 1 109 ? -9.330 6.109 -1.791 1.00 91.44 109 PRO A C 1
ATOM 876 O O . PRO A 1 109 ? -10.517 6.068 -2.132 1.00 91.44 109 PRO A O 1
ATOM 879 N N . TRP A 1 110 ? -8.947 6.129 -0.519 1.00 91.94 110 TRP A N 1
ATOM 880 C CA . TRP A 1 110 ? -9.904 6.407 0.538 1.00 91.94 110 TRP A CA 1
ATOM 881 C C . TRP A 1 110 ? -10.123 7.921 0.655 1.00 91.94 110 TRP A C 1
ATOM 883 O O . TRP A 1 110 ? -9.383 8.722 0.087 1.00 91.94 110 TRP A O 1
ATOM 893 N N . ARG A 1 111 ? -11.170 8.336 1.374 1.00 88.19 111 ARG A N 1
ATOM 894 C CA . ARG A 1 111 ? -11.538 9.760 1.479 1.00 88.19 111 ARG A CA 1
ATOM 895 C C . ARG A 1 111 ? -10.466 10.626 2.159 1.00 88.19 111 ARG A C 1
ATOM 897 O O . ARG A 1 111 ? -10.457 11.832 1.951 1.00 88.19 111 ARG A O 1
ATOM 904 N N . VAL A 1 112 ? -9.623 10.008 2.987 1.00 89.62 112 VAL A N 1
ATOM 905 C CA . VAL A 1 112 ? -8.384 10.578 3.526 1.00 89.62 112 VAL A CA 1
ATOM 906 C C . VAL A 1 112 ? -7.248 9.727 2.979 1.00 89.62 112 VAL A C 1
ATOM 908 O O . VAL A 1 112 ? -7.333 8.506 3.060 1.00 89.62 112 VAL A O 1
ATOM 911 N N . GLN A 1 113 ? -6.216 10.342 2.412 1.00 86.69 113 GLN A N 1
ATOM 912 C CA . GLN A 1 113 ? -5.118 9.626 1.759 1.00 86.69 113 GLN A CA 1
ATOM 913 C C . GLN A 1 113 ? -4.015 9.235 2.740 1.00 86.69 113 GLN A C 1
ATOM 915 O O . GLN A 1 113 ? -3.423 8.170 2.583 1.00 86.69 113 GLN A O 1
ATOM 920 N N . ASN A 1 114 ? -3.761 10.050 3.765 1.00 91.56 114 ASN A N 1
ATOM 921 C CA . ASN A 1 114 ? -2.735 9.789 4.765 1.00 91.56 114 ASN A CA 1
ATOM 922 C C . ASN A 1 114 ? -3.034 10.473 6.107 1.00 91.56 114 ASN A C 1
ATOM 924 O O . ASN A 1 114 ? -3.694 11.508 6.154 1.00 91.56 114 ASN A O 1
ATOM 928 N N . ASP A 1 115 ? -2.522 9.883 7.187 1.00 89.19 115 ASP A N 1
ATOM 929 C CA . ASP A 1 115 ? -2.547 10.458 8.545 1.00 89.19 115 ASP A CA 1
ATOM 930 C C . ASP A 1 115 ? -1.195 11.075 8.944 1.00 89.19 115 ASP A C 1
ATOM 932 O O . ASP A 1 115 ? -1.129 11.908 9.848 1.00 89.19 115 ASP A O 1
ATOM 936 N N . SER A 1 116 ? -0.111 10.669 8.281 1.00 86.19 116 SER A N 1
ATOM 937 C CA . SER A 1 116 ? 1.251 11.167 8.495 1.00 86.19 116 SER A CA 1
ATOM 938 C C . SER A 1 116 ? 2.121 10.878 7.268 1.00 86.19 116 SER A C 1
ATOM 940 O O . SER A 1 116 ? 1.627 10.368 6.259 1.00 86.19 116 SER A O 1
ATOM 942 N N . ASP A 1 117 ? 3.426 11.143 7.360 1.00 81.25 117 ASP A N 1
ATOM 943 C CA . ASP A 1 117 ? 4.399 10.788 6.317 1.00 81.25 117 ASP A CA 1
ATOM 944 C C . ASP A 1 117 ? 4.556 9.266 6.134 1.00 81.25 117 ASP A C 1
ATOM 946 O O . ASP A 1 117 ? 5.117 8.806 5.139 1.00 81.25 117 ASP A O 1
ATOM 950 N N . HIS A 1 118 ? 4.067 8.458 7.080 1.00 87.44 118 HIS A N 1
ATOM 951 C CA . HIS A 1 118 ? 4.280 7.007 7.084 1.00 87.44 118 HIS A CA 1
ATOM 952 C C . HIS A 1 118 ? 2.996 6.185 7.160 1.00 87.44 118 HIS A C 1
ATOM 954 O O . HIS A 1 118 ? 3.076 4.962 7.214 1.00 87.44 118 HIS A O 1
ATOM 960 N N . ILE A 1 119 ? 1.820 6.817 7.179 1.00 92.69 119 ILE A N 1
ATOM 961 C CA . ILE A 1 119 ? 0.530 6.126 7.277 1.00 92.69 119 ILE A CA 1
ATOM 962 C C . ILE A 1 119 ? -0.356 6.574 6.128 1.00 92.69 119 ILE A C 1
ATOM 964 O O . ILE A 1 119 ? -0.814 7.715 6.106 1.00 92.69 119 ILE A O 1
ATOM 968 N N . TRP A 1 120 ? -0.633 5.645 5.223 1.00 94.56 120 TRP A N 1
ATOM 969 C CA . TRP A 1 120 ? -1.384 5.869 3.992 1.00 94.56 120 TRP A CA 1
ATOM 970 C C . TRP A 1 120 ? -2.630 4.999 3.944 1.00 94.56 120 TRP A C 1
ATOM 972 O O . TRP A 1 120 ? -2.646 3.905 4.509 1.00 94.56 120 TRP A O 1
ATOM 982 N N . PHE A 1 121 ? -3.665 5.449 3.241 1.00 95.81 121 PHE A N 1
ATOM 983 C CA . PHE A 1 121 ? -4.929 4.732 3.163 1.00 95.81 121 PHE A CA 1
ATOM 984 C C . PHE A 1 121 ? -5.340 4.392 1.741 1.00 95.81 121 PHE A C 1
ATOM 986 O O . PHE A 1 121 ? -5.338 5.221 0.832 1.00 95.81 121 PHE A O 1
ATOM 993 N N . THR A 1 122 ? -5.817 3.164 1.594 1.00 94.56 122 THR A N 1
ATOM 994 C CA . THR A 1 122 ? -6.529 2.691 0.410 1.00 94.56 122 THR A CA 1
ATOM 995 C C . THR A 1 122 ? -7.822 2.014 0.850 1.00 94.56 122 THR A C 1
ATOM 997 O O . THR A 1 122 ? -8.051 1.749 2.035 1.00 94.56 122 THR A O 1
ATOM 1000 N N . SER A 1 123 ? -8.724 1.746 -0.087 1.00 94.00 123 SER A N 1
ATOM 1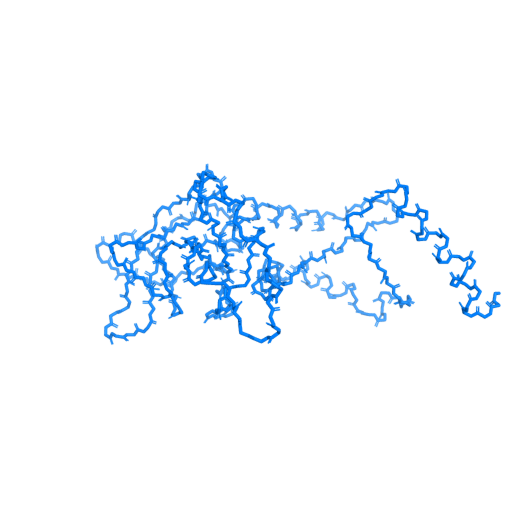001 C CA . SER A 1 123 ? -9.990 1.091 0.227 1.00 94.00 123 SER A CA 1
ATOM 1002 C C . SER A 1 123 ? -10.456 0.151 -0.875 1.00 94.00 123 SER A C 1
ATOM 1004 O O . SER A 1 123 ? -10.068 0.279 -2.033 1.00 94.00 123 SER A O 1
ATOM 1006 N N . LYS A 1 124 ? -11.294 -0.818 -0.507 1.00 91.25 124 LYS A N 1
ATOM 1007 C CA . LYS A 1 124 ? -12.006 -1.701 -1.433 1.00 91.25 124 LYS A CA 1
ATOM 1008 C C . LYS A 1 124 ? -13.481 -1.689 -1.118 1.00 91.25 124 LYS A C 1
ATOM 1010 O O . LYS A 1 124 ? -13.889 -2.054 -0.017 1.00 91.25 124 LYS A O 1
ATOM 1015 N N . VAL A 1 125 ? -14.272 -1.334 -2.118 1.00 81.88 125 VAL A N 1
ATOM 1016 C CA . VAL A 1 125 ? -15.723 -1.453 -2.062 1.00 81.88 125 VAL A CA 1
ATOM 1017 C C . VAL A 1 125 ? -16.094 -2.886 -2.427 1.00 81.88 125 VAL A C 1
ATOM 1019 O O . VAL A 1 125 ? -15.781 -3.350 -3.523 1.00 81.88 125 VAL A O 1
ATOM 1022 N N . HIS A 1 126 ? -16.751 -3.611 -1.525 1.00 65.62 126 HIS A N 1
ATOM 1023 C CA . HIS A 1 126 ? -17.290 -4.922 -1.867 1.00 65.62 126 HIS A CA 1
ATOM 1024 C C . HIS A 1 126 ? -18.652 -4.752 -2.532 1.00 65.62 126 HIS A C 1
ATOM 1026 O O . HIS A 1 126 ? -19.548 -4.190 -1.903 1.00 65.62 126 HIS A O 1
ATOM 1032 N N . PRO A 1 127 ? -18.848 -5.216 -3.781 1.00 56.81 127 PRO A N 1
ATOM 1033 C CA . PRO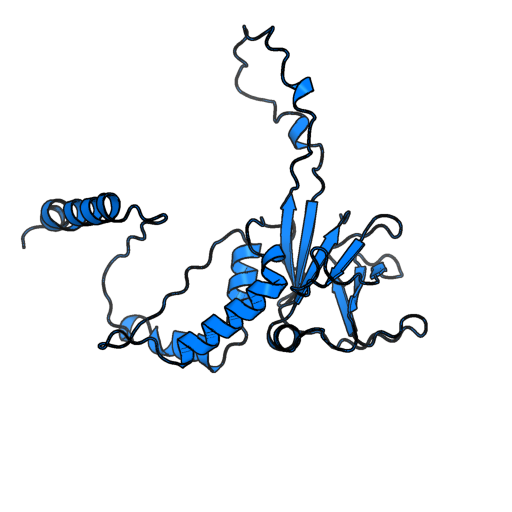 A 1 127 ? -20.162 -5.147 -4.398 1.00 56.81 127 PRO A CA 1
ATOM 1034 C C . PRO A 1 127 ? -21.160 -5.872 -3.494 1.00 56.81 127 PRO A C 1
ATOM 1036 O O . PRO A 1 127 ? -20.954 -7.038 -3.146 1.00 56.81 127 PRO A O 1
ATOM 1039 N N . MET A 1 128 ? -22.228 -5.180 -3.079 1.00 49.88 128 MET A N 1
ATOM 1040 C CA . MET A 1 128 ? -23.324 -5.849 -2.389 1.00 49.88 128 MET A CA 1
ATOM 1041 C C . MET A 1 128 ? -23.842 -6.958 -3.300 1.00 49.88 128 MET A C 1
ATOM 1043 O O . MET A 1 128 ? -24.234 -6.715 -4.442 1.00 49.88 128 MET A O 1
ATOM 1047 N N . ARG A 1 129 ? -23.795 -8.196 -2.806 1.00 46.06 129 ARG A N 1
ATOM 1048 C CA . ARG A 1 129 ? -24.309 -9.360 -3.520 1.00 46.06 129 ARG A CA 1
ATOM 1049 C C . ARG A 1 129 ? -25.835 -9.273 -3.493 1.00 46.06 129 ARG A C 1
ATOM 1051 O O . ARG A 1 129 ? -26.471 -9.798 -2.586 1.00 46.06 129 ARG A O 1
ATOM 1058 N N . PHE A 1 130 ? -26.421 -8.554 -4.443 1.00 44.62 130 PHE A N 1
ATOM 1059 C CA . PHE A 1 130 ? -27.858 -8.628 -4.674 1.00 44.62 130 PHE A CA 1
ATOM 1060 C C . PHE A 1 130 ? -28.179 -10.021 -5.242 1.00 44.62 130 PHE A C 1
ATOM 1062 O O . PHE A 1 130 ? -27.465 -10.479 -6.141 1.00 44.62 130 PHE A O 1
ATOM 1069 N N . PRO A 1 131 ? -29.207 -10.727 -4.739 1.00 38.69 131 PRO A N 1
ATOM 1070 C CA . PRO A 1 131 ? -29.738 -11.896 -5.428 1.00 38.69 131 PRO A CA 1
ATOM 1071 C C . PRO A 1 131 ? -30.126 -11.493 -6.856 1.00 38.69 131 PRO A C 1
ATOM 1073 O O . PRO A 1 131 ? -30.850 -10.519 -7.048 1.00 38.69 131 PRO A O 1
ATOM 1076 N N . LEU A 1 132 ? -29.633 -12.224 -7.860 1.00 40.16 132 LEU A N 1
ATOM 1077 C CA . LEU A 1 132 ? -29.907 -11.972 -9.286 1.00 40.16 132 LEU A CA 1
ATOM 1078 C C . LEU A 1 132 ? -31.410 -11.987 -9.630 1.00 40.16 132 LEU A C 1
ATOM 1080 O O . LEU A 1 132 ? -31.812 -11.450 -10.656 1.00 40.16 132 LEU A O 1
ATOM 1084 N N . GLU A 1 133 ? -32.239 -12.556 -8.757 1.00 41.88 133 GLU A N 1
ATOM 1085 C CA . GLU A 1 133 ? -33.689 -12.685 -8.921 1.00 41.88 133 GLU A CA 1
ATOM 1086 C C . GLU A 1 133 ? -34.433 -11.340 -8.878 1.00 41.88 133 GLU A C 1
ATOM 1088 O O . GLU A 1 133 ? -35.504 -11.222 -9.467 1.00 41.88 133 GLU A O 1
ATOM 1093 N N . THR A 1 134 ? -33.875 -10.295 -8.256 1.00 45.06 134 THR A N 1
ATOM 1094 C CA . THR A 1 134 ? -34.563 -8.996 -8.122 1.00 45.06 134 THR A CA 1
ATOM 1095 C C . THR A 1 134 ? -34.389 -8.065 -9.327 1.00 45.06 134 THR A C 1
ATOM 1097 O O . THR A 1 134 ? -35.040 -7.024 -9.382 1.00 45.06 134 THR A O 1
ATOM 1100 N N . LEU A 1 135 ? -33.513 -8.404 -10.283 1.00 43.97 135 LEU A N 1
ATOM 1101 C CA . LEU A 1 135 ? -33.209 -7.569 -11.457 1.00 43.97 135 LEU A CA 1
ATOM 1102 C C . LEU A 1 135 ? -34.008 -7.950 -12.714 1.00 43.97 135 LEU A C 1
ATOM 1104 O O . LEU A 1 135 ? -33.903 -7.262 -13.725 1.00 43.97 135 LEU A O 1
ATOM 1108 N N . VAL A 1 136 ? -34.837 -8.996 -12.656 1.00 41.06 136 VAL A N 1
ATOM 1109 C CA . VAL A 1 136 ? -35.704 -9.409 -13.770 1.00 41.06 136 VAL A CA 1
ATOM 1110 C C . VAL A 1 136 ? -37.127 -8.913 -13.516 1.00 41.06 136 VAL A C 1
ATOM 1112 O O . VAL A 1 136 ? -38.011 -9.667 -13.133 1.00 41.06 136 VAL A O 1
ATOM 1115 N N . ASN A 1 137 ? -37.346 -7.616 -13.700 1.00 39.50 137 ASN A N 1
ATOM 1116 C CA . ASN A 1 137 ? -38.672 -7.071 -13.995 1.00 39.50 137 ASN A CA 1
ATOM 1117 C C . ASN A 1 137 ? -38.509 -6.099 -15.166 1.00 39.50 137 ASN A C 1
ATOM 1119 O O . ASN A 1 137 ? -38.542 -4.878 -15.014 1.00 39.50 137 ASN A O 1
ATOM 1123 N N . GLU A 1 138 ? -38.260 -6.671 -16.344 1.00 45.81 138 GLU A N 1
ATOM 1124 C CA . GLU A 1 138 ? -38.318 -5.977 -17.628 1.00 45.81 138 GLU A CA 1
ATOM 1125 C C . GLU A 1 138 ? -39.781 -5.743 -18.009 1.00 45.81 138 GLU A C 1
ATOM 1127 O O . GLU A 1 138 ? -40.313 -6.434 -18.859 1.00 45.81 138 GLU A O 1
ATOM 1132 N N . ASP A 1 139 ? -40.459 -4.794 -17.369 1.00 44.91 139 ASP A N 1
ATOM 1133 C CA . ASP A 1 139 ? -41.757 -4.315 -17.855 1.00 44.91 139 ASP A CA 1
ATOM 1134 C C . ASP A 1 139 ? -42.016 -2.902 -17.327 1.00 44.91 139 ASP A C 1
ATOM 1136 O O . ASP A 1 139 ? -42.726 -2.707 -16.338 1.00 44.91 139 ASP A O 1
ATOM 1140 N N . LYS A 1 140 ? -41.362 -1.918 -17.969 1.00 40.31 140 LYS A N 1
ATOM 1141 C CA . LYS A 1 140 ? -41.783 -0.508 -18.178 1.00 40.31 140 LYS A CA 1
ATOM 1142 C C . LYS A 1 140 ? -40.575 0.356 -18.561 1.00 40.31 140 LYS A C 1
ATOM 1144 O O . LYS A 1 140 ? -40.075 1.148 -17.768 1.00 40.31 140 LYS A O 1
ATOM 1149 N N . ALA A 1 141 ? -40.119 0.231 -19.804 1.00 43.19 141 ALA A N 1
ATOM 1150 C CA . ALA A 1 141 ? -39.163 1.158 -20.407 1.00 43.19 141 ALA A CA 1
ATOM 1151 C C . ALA A 1 141 ? -39.799 1.829 -21.634 1.00 43.19 141 ALA A C 1
ATOM 1153 O O . ALA A 1 141 ? -39.531 1.452 -22.770 1.00 43.19 141 ALA A O 1
ATOM 1154 N N . THR A 1 142 ? -40.661 2.824 -21.409 1.00 38.19 142 THR A N 1
ATOM 1155 C CA . THR A 1 142 ? -41.143 3.731 -22.472 1.00 38.19 142 THR A CA 1
ATOM 1156 C C . THR A 1 142 ? -41.160 5.192 -22.036 1.00 38.19 142 THR A C 1
ATOM 1158 O O . THR A 1 142 ? -42.008 5.950 -22.491 1.00 38.19 142 THR A O 1
ATOM 1161 N N . ASP A 1 143 ? -40.215 5.616 -21.197 1.00 38.19 143 ASP A N 1
ATOM 1162 C CA . ASP A 1 143 ? -39.959 7.045 -21.031 1.00 38.19 143 ASP A CA 1
ATOM 1163 C C . ASP A 1 143 ? -38.459 7.324 -20.975 1.00 38.19 143 ASP A C 1
ATOM 1165 O O . ASP A 1 143 ? -37.704 6.688 -20.238 1.00 38.19 143 ASP A O 1
ATOM 1169 N N . ARG A 1 144 ? -38.011 8.244 -21.830 1.00 32.03 144 ARG A N 1
ATOM 1170 C CA . ARG A 1 144 ? -36.617 8.689 -21.907 1.00 32.03 144 ARG A CA 1
ATOM 1171 C C . ARG A 1 144 ? -36.428 9.748 -20.812 1.00 32.03 144 ARG A C 1
ATOM 1173 O O . ARG A 1 144 ? -37.037 10.809 -20.941 1.00 32.03 144 ARG A O 1
ATOM 1180 N N . PRO A 1 145 ? -35.602 9.530 -19.773 1.00 34.66 145 PRO A N 1
ATOM 1181 C CA . PRO A 1 145 ? -35.486 10.507 -18.701 1.00 34.66 145 PRO A CA 1
ATOM 1182 C C . PRO A 1 145 ? -34.786 11.776 -19.200 1.00 34.66 145 PRO A C 1
ATOM 1184 O O . PRO A 1 145 ? -33.783 11.735 -19.924 1.00 34.66 145 PRO A O 1
ATOM 1187 N N . SER A 1 146 ? -35.370 12.915 -18.835 1.00 31.48 146 SER A N 1
ATOM 1188 C CA . SER A 1 146 ? -34.839 14.255 -19.046 1.00 31.48 146 SER A CA 1
ATOM 1189 C C . SER A 1 146 ? -33.514 14.439 -18.309 1.00 31.48 146 SER A C 1
ATOM 1191 O O . SER A 1 146 ? -33.307 13.913 -17.222 1.00 31.48 146 SER A O 1
ATOM 1193 N N . LYS A 1 147 ? -32.608 15.210 -18.916 1.00 40.38 147 LYS A N 1
ATOM 1194 C CA . LYS A 1 147 ? -31.354 15.642 -18.292 1.00 40.38 147 LYS A CA 1
ATOM 1195 C C . LYS A 1 147 ? -31.650 16.380 -16.977 1.00 40.38 147 LYS A C 1
ATOM 1197 O O . LYS A 1 147 ? -32.631 17.111 -16.918 1.00 40.38 147 LYS A O 1
ATOM 1202 N N . THR A 1 148 ? -30.722 16.234 -16.028 1.00 40.06 148 THR A N 1
ATOM 1203 C CA . THR A 1 148 ? -30.651 16.776 -14.653 1.00 40.06 148 THR A CA 1
ATOM 1204 C C . THR A 1 148 ? -31.482 16.050 -13.590 1.00 40.06 148 THR A C 1
ATOM 1206 O O . THR A 1 148 ? -32.691 15.963 -13.709 1.00 40.06 148 THR A O 1
ATOM 1209 N N . GLU A 1 149 ? -30.761 15.603 -12.548 1.00 44.69 149 GLU A N 1
ATOM 1210 C CA . GLU A 1 149 ? -31.207 14.911 -11.324 1.00 44.69 149 GLU A CA 1
ATOM 1211 C C . GLU A 1 149 ? -31.526 13.415 -11.472 1.00 44.69 149 GLU A C 1
ATOM 1213 O O . GLU A 1 149 ? -32.585 13.039 -11.944 1.00 44.69 149 GLU A O 1
ATOM 1218 N N . ASP A 1 150 ? -30.549 12.566 -11.113 1.00 35.72 150 ASP A N 1
ATOM 1219 C CA . ASP A 1 150 ? -30.730 11.359 -10.283 1.00 35.72 150 ASP A CA 1
ATOM 1220 C C . ASP A 1 150 ? -29.461 10.494 -10.329 1.00 35.72 150 ASP A C 1
ATOM 1222 O O . ASP A 1 150 ? -29.243 9.671 -11.219 1.00 35.72 150 ASP A O 1
ATOM 1226 N N . VAL A 1 151 ? -28.588 10.669 -9.334 1.00 42.53 151 VAL A N 1
ATOM 1227 C CA . VAL A 1 151 ? -27.638 9.606 -8.983 1.00 42.53 151 VAL A CA 1
ATOM 1228 C C . VAL A 1 151 ? -28.490 8.481 -8.382 1.00 42.53 151 VAL A C 1
ATOM 1230 O O . VAL A 1 151 ? -29.188 8.755 -7.402 1.00 42.53 151 VAL A O 1
ATOM 1233 N N . PRO A 1 152 ? -28.482 7.244 -8.916 1.00 42.59 152 PRO A N 1
ATOM 1234 C CA . PRO A 1 152 ? -29.385 6.201 -8.443 1.00 42.59 152 PRO A CA 1
ATOM 1235 C C . PRO A 1 152 ? -29.244 5.995 -6.933 1.00 42.59 152 PRO A C 1
ATOM 1237 O O . PRO A 1 152 ? -28.129 5.917 -6.418 1.00 42.59 152 PRO A O 1
ATOM 1240 N N . PHE A 1 153 ? -30.368 5.847 -6.230 1.00 41.53 153 PHE A N 1
ATOM 1241 C CA . PHE A 1 153 ? -30.453 5.569 -4.787 1.00 41.53 153 PHE A CA 1
ATOM 1242 C C . PHE A 1 153 ? -29.514 4.429 -4.319 1.00 41.53 153 PHE A C 1
ATOM 1244 O O . PHE A 1 153 ? -29.010 4.449 -3.196 1.00 41.53 153 PHE A O 1
ATOM 1251 N N . TYR A 1 154 ? -29.179 3.489 -5.210 1.00 39.28 154 TYR A N 1
ATOM 1252 C CA . TYR A 1 154 ? -28.209 2.412 -4.978 1.00 39.28 154 TYR A CA 1
ATOM 1253 C C . TYR A 1 154 ? -26.757 2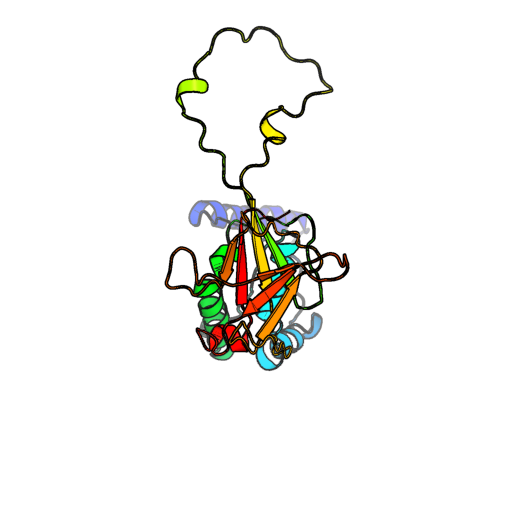.873 -4.752 1.00 39.28 154 TYR A C 1
ATOM 1255 O O . TYR A 1 154 ? -25.988 2.134 -4.149 1.00 39.28 154 TYR A O 1
ATOM 1263 N N . ALA A 1 155 ? -26.380 4.092 -5.147 1.00 39.91 155 ALA A N 1
ATOM 1264 C CA . ALA A 1 155 ? -25.056 4.665 -4.883 1.00 39.91 155 ALA A CA 1
ATOM 1265 C C . ALA A 1 155 ? -24.861 5.123 -3.420 1.00 39.91 155 ALA A C 1
ATOM 1267 O O . ALA A 1 155 ? -23.750 5.482 -3.036 1.00 39.91 155 ALA A O 1
ATOM 1268 N N . ARG A 1 156 ? -25.924 5.129 -2.595 1.00 37.91 156 ARG A N 1
ATOM 1269 C CA . ARG A 1 156 ? -25.884 5.535 -1.173 1.00 37.91 156 ARG A CA 1
ATOM 1270 C C . ARG A 1 156 ? -25.988 4.400 -0.166 1.00 37.91 156 ARG A C 1
ATOM 1272 O O . ARG A 1 156 ? -25.753 4.636 1.019 1.00 37.91 156 ARG A O 1
ATOM 1279 N N . LEU A 1 157 ? -26.309 3.183 -0.594 1.00 41.75 157 LEU A N 1
ATOM 1280 C CA . LEU A 1 157 ? -26.115 2.025 0.268 1.00 41.75 157 LEU A CA 1
ATOM 1281 C C . LEU A 1 157 ? -24.614 1.768 0.276 1.00 41.75 157 LEU A C 1
ATOM 1283 O O . LEU A 1 157 ? -24.091 1.193 -0.672 1.00 41.75 157 LEU A O 1
ATOM 1287 N N . ALA A 1 158 ? -23.922 2.296 1.289 1.00 53.09 158 ALA A N 1
ATOM 1288 C CA . ALA A 1 158 ? -22.494 2.105 1.481 1.00 53.09 158 ALA A CA 1
ATOM 1289 C C . ALA A 1 158 ? -22.209 0.600 1.504 1.00 53.09 158 ALA A C 1
ATOM 1291 O O . ALA A 1 158 ? -22.371 -0.066 2.527 1.00 53.09 158 ALA A O 1
ATOM 1292 N N . SER A 1 159 ? -21.851 0.058 0.342 1.00 54.94 159 SER A N 1
ATOM 1293 C CA . SER A 1 159 ? -21.244 -1.253 0.201 1.00 54.94 159 SER A CA 1
ATOM 1294 C C . SER A 1 159 ? -20.194 -1.403 1.299 1.00 54.94 159 SER A C 1
ATOM 1296 O O . SER A 1 159 ? -19.481 -0.430 1.555 1.00 54.94 159 SER A O 1
ATOM 1298 N N . PRO A 1 160 ? -20.099 -2.560 1.978 1.00 61.50 160 PRO A N 1
ATOM 1299 C CA . PRO A 1 160 ? -19.100 -2.735 3.017 1.00 61.50 160 PRO A CA 1
ATOM 1300 C C . PRO A 1 160 ? -17.725 -2.423 2.424 1.00 61.50 160 PRO A C 1
ATOM 1302 O O . PRO A 1 160 ? -17.247 -3.104 1.512 1.00 61.50 160 PRO A O 1
ATOM 1305 N N . THR A 1 161 ? -17.142 -1.328 2.902 1.00 78.88 161 THR A N 1
ATOM 1306 C CA . THR A 1 161 ? -15.849 -0.839 2.448 1.00 78.88 161 THR A CA 1
ATOM 1307 C C . THR A 1 161 ? -14.808 -1.377 3.406 1.00 78.88 161 THR A C 1
ATOM 1309 O O . THR A 1 161 ? -14.830 -1.068 4.598 1.00 78.88 161 THR A O 1
ATOM 1312 N N . THR A 1 162 ? -13.896 -2.185 2.882 1.00 92.44 162 THR A N 1
ATOM 1313 C CA . THR A 1 162 ? -12.665 -2.503 3.597 1.00 92.44 162 THR A CA 1
ATOM 1314 C C . THR A 1 162 ? -11.724 -1.319 3.435 1.00 92.44 162 THR A C 1
ATOM 1316 O O . THR A 1 162 ? -11.468 -0.892 2.309 1.00 92.44 162 THR A O 1
ATOM 1319 N N . VAL A 1 163 ? -11.218 -0.782 4.541 1.00 94.94 163 VAL A N 1
ATOM 1320 C CA . VAL A 1 163 ? -10.196 0.272 4.536 1.00 94.94 163 VAL A CA 1
ATOM 1321 C C . VAL A 1 163 ? -8.872 -0.360 4.938 1.00 94.94 163 VAL A C 1
ATOM 1323 O O . VAL A 1 163 ? -8.833 -1.189 5.845 1.00 94.94 163 VAL A O 1
ATOM 1326 N N . TYR A 1 164 ? -7.788 0.008 4.270 1.00 95.88 164 TYR A N 1
ATOM 1327 C CA . TYR A 1 164 ? -6.449 -0.456 4.602 1.00 95.88 164 TYR A CA 1
ATOM 1328 C C . TYR A 1 164 ? -5.608 0.725 5.065 1.00 95.88 164 TYR A C 1
ATOM 1330 O O . TYR A 1 164 ? -5.567 1.740 4.377 1.00 95.88 164 TYR A O 1
ATOM 1338 N N . ALA A 1 165 ? -4.942 0.586 6.208 1.00 95.75 165 ALA A N 1
ATOM 1339 C CA . ALA A 1 165 ? -3.886 1.492 6.643 1.00 95.75 165 ALA A CA 1
ATOM 1340 C C . ALA A 1 165 ? -2.544 0.842 6.312 1.00 95.75 165 ALA A C 1
ATOM 1342 O O . ALA A 1 165 ? -2.247 -0.246 6.807 1.00 95.75 165 ALA A O 1
ATOM 1343 N N . ILE A 1 166 ? -1.749 1.478 5.465 1.00 94.38 166 ILE A N 1
ATOM 1344 C CA . ILE A 1 166 ? -0.424 1.018 5.071 1.00 94.38 166 ILE A CA 1
ATOM 1345 C C . ILE A 1 166 ? 0.591 1.858 5.834 1.00 94.38 166 ILE A C 1
ATOM 1347 O O . ILE A 1 166 ? 0.713 3.061 5.606 1.00 94.38 166 ILE A O 1
ATOM 1351 N N . VAL A 1 167 ? 1.286 1.214 6.764 1.00 91.50 167 VAL A N 1
ATOM 1352 C CA . VAL A 1 167 ? 2.297 1.831 7.617 1.00 91.50 167 VAL A CA 1
ATOM 1353 C C . VAL A 1 167 ? 3.657 1.541 6.991 1.00 91.50 167 VAL A C 1
ATOM 1355 O O . VAL A 1 167 ? 4.085 0.392 6.994 1.00 91.50 167 VAL A O 1
ATOM 1358 N N . THR A 1 168 ? 4.330 2.540 6.422 1.00 86.12 168 THR A N 1
ATOM 1359 C CA . THR A 1 168 ? 5.575 2.357 5.641 1.00 86.12 168 THR A CA 1
ATOM 1360 C C . THR A 1 168 ? 6.834 2.258 6.505 1.00 86.12 168 THR A C 1
ATOM 1362 O O . THR A 1 168 ? 7.932 2.108 5.980 1.00 86.12 168 THR A O 1
ATOM 1365 N N . GLN A 1 169 ? 6.690 2.325 7.830 1.00 78.62 169 GLN A N 1
ATOM 1366 C CA . GLN A 1 169 ? 7.755 2.100 8.807 1.00 78.62 169 GLN A CA 1
ATOM 1367 C C . GLN A 1 169 ? 7.194 1.340 10.007 1.00 78.62 169 GLN A C 1
ATOM 1369 O O . GLN A 1 169 ? 6.083 1.618 10.454 1.00 78.62 169 GLN A O 1
ATOM 1374 N N . TRP A 1 170 ? 7.945 0.383 10.554 1.00 71.56 170 TRP A N 1
ATOM 1375 C CA . TRP A 1 170 ? 7.501 -0.298 11.768 1.00 71.56 170 TRP A CA 1
ATOM 1376 C C . TRP A 1 170 ? 7.581 0.656 12.965 1.00 71.56 170 TRP A C 1
ATOM 1378 O O . TRP A 1 170 ? 8.661 1.138 13.313 1.00 71.56 170 TRP A O 1
ATOM 1388 N N . THR A 1 171 ? 6.445 0.939 13.602 1.00 65.19 171 THR A N 1
ATOM 1389 C CA . THR A 1 171 ? 6.394 1.828 14.764 1.00 65.19 171 THR A CA 1
ATOM 1390 C C . THR A 1 171 ? 6.710 1.049 16.040 1.00 65.19 171 THR A C 1
ATOM 1392 O O . THR A 1 171 ? 6.038 0.081 16.384 1.00 65.19 171 THR A O 1
ATOM 1395 N N . ASN A 1 172 ? 7.723 1.506 16.779 1.00 60.00 172 ASN A N 1
ATOM 1396 C CA . ASN A 1 172 ? 8.023 1.040 18.137 1.00 60.00 172 ASN A CA 1
ATOM 1397 C C . ASN A 1 172 ? 7.536 2.052 19.179 1.00 60.00 172 ASN A C 1
ATOM 1399 O O . ASN A 1 172 ? 8.206 2.255 20.189 1.00 60.00 172 ASN A O 1
ATOM 1403 N N . GLU A 1 173 ? 6.418 2.744 18.922 1.00 59.38 173 GLU A N 1
ATOM 1404 C CA . GLU A 1 173 ? 5.870 3.653 19.925 1.00 59.38 173 GLU A CA 1
ATOM 1405 C C . GLU A 1 173 ? 5.525 2.848 21.182 1.00 59.38 173 GLU A C 1
ATOM 1407 O O . GLU A 1 173 ? 4.647 1.976 21.110 1.00 59.38 173 GLU A O 1
ATOM 1412 N N . PRO A 1 174 ? 6.215 3.103 22.311 1.00 54.72 174 PRO A N 1
ATOM 1413 C CA . PRO A 1 174 ? 6.022 2.327 23.515 1.00 54.72 174 PRO A CA 1
ATOM 1414 C C . PRO A 1 174 ? 4.619 2.609 24.030 1.00 54.72 174 PRO A C 1
ATOM 1416 O O . PRO A 1 174 ? 4.308 3.704 24.499 1.00 54.72 174 PRO A O 1
ATOM 1419 N N . PHE A 1 175 ? 3.767 1.602 23.930 1.00 55.94 175 PHE A N 1
ATOM 1420 C CA . PHE A 1 175 ? 2.471 1.596 24.573 1.00 55.94 175 PHE A CA 1
ATOM 1421 C C . PHE A 1 175 ? 2.536 0.582 25.706 1.00 55.94 175 PHE A C 1
ATOM 1423 O O . PHE A 1 175 ? 2.874 -0.576 25.484 1.00 55.94 175 PHE A O 1
ATOM 1430 N N . VAL A 1 176 ? 2.274 1.033 26.931 1.00 53.31 176 VAL A N 1
ATOM 1431 C CA . VAL A 1 176 ? 2.228 0.166 28.108 1.00 53.31 176 VAL A CA 1
ATOM 1432 C C . VAL A 1 176 ? 0.805 0.203 28.631 1.00 53.31 176 VAL A C 1
ATOM 1434 O O . VAL A 1 176 ? 0.401 1.153 29.294 1.00 53.31 176 VAL A O 1
ATOM 1437 N N . ASP A 1 177 ? 0.052 -0.838 28.312 1.00 56.91 177 ASP A N 1
ATOM 1438 C CA . ASP A 1 177 ? -1.203 -1.161 28.978 1.00 56.91 177 ASP A CA 1
ATOM 1439 C C . ASP A 1 177 ? -1.014 -2.531 29.627 1.00 56.91 177 ASP A C 1
ATOM 1441 O O . ASP A 1 177 ? -0.744 -3.522 28.951 1.00 56.91 177 ASP A O 1
ATOM 1445 N N . GLU A 1 178 ? -1.120 -2.579 30.956 1.00 53.78 178 GLU A N 1
ATOM 1446 C CA . GLU A 1 178 ? -0.925 -3.793 31.758 1.00 53.78 178 GLU A CA 1
ATOM 1447 C C . GLU A 1 178 ? -1.886 -4.933 31.360 1.00 53.78 178 GLU A C 1
ATOM 1449 O O . GLU A 1 178 ? -1.624 -6.099 31.663 1.00 53.78 178 GLU A O 1
ATOM 1454 N N . SER A 1 179 ? -2.981 -4.622 30.656 1.00 57.09 179 SER A N 1
ATOM 1455 C CA . SER A 1 179 ? -3.972 -5.596 30.189 1.00 57.09 179 SER A CA 1
ATOM 1456 C C . SER A 1 179 ? -3.643 -6.232 28.833 1.00 57.09 179 SER A C 1
ATOM 1458 O O . SER A 1 179 ? -4.064 -7.359 28.556 1.00 57.09 179 SER A O 1
ATOM 1460 N N . THR A 1 180 ? -2.853 -5.559 27.996 1.00 55.53 180 THR A N 1
ATOM 1461 C CA . THR A 1 180 ? -2.488 -6.017 26.653 1.00 55.53 180 THR A CA 1
ATOM 1462 C C . THR A 1 180 ? -0.984 -6.238 26.619 1.00 55.53 180 THR A C 1
ATOM 1464 O O . THR A 1 180 ? -0.220 -5.287 26.704 1.00 55.53 180 THR A O 1
ATOM 1467 N N . ARG A 1 181 ? -0.525 -7.485 26.501 1.00 58.94 181 ARG A N 1
ATOM 1468 C CA . ARG A 1 181 ? 0.904 -7.829 26.363 1.00 58.94 181 ARG A CA 1
ATOM 1469 C C . ARG A 1 181 ? 1.466 -7.387 24.994 1.00 58.94 181 ARG A C 1
ATOM 1471 O O . ARG A 1 181 ? 1.927 -8.232 24.240 1.00 58.94 181 ARG A O 1
ATOM 1478 N N . CYS A 1 182 ? 1.314 -6.112 24.646 1.00 59.56 182 CYS A N 1
ATOM 1479 C CA . CYS A 1 182 ? 1.720 -5.500 23.389 1.00 59.56 182 CYS A CA 1
ATOM 1480 C C . CYS A 1 182 ? 2.678 -4.343 23.692 1.00 59.56 182 CYS A C 1
ATOM 1482 O O . CYS A 1 182 ? 2.335 -3.461 24.472 1.00 59.56 182 CYS A O 1
ATOM 1484 N N . SER A 1 183 ? 3.850 -4.328 23.064 1.00 64.75 183 SER A N 1
ATOM 1485 C CA . SER A 1 183 ? 4.884 -3.299 23.190 1.00 64.75 183 SER A CA 1
ATOM 1486 C C . SER A 1 183 ? 4.885 -2.300 22.030 1.00 64.75 183 SER A C 1
ATOM 1488 O O . SER A 1 183 ? 5.640 -1.331 22.075 1.00 64.75 183 SER A O 1
ATOM 1490 N N . ALA A 1 184 ? 4.077 -2.536 20.989 1.00 78.56 184 ALA A N 1
ATOM 1491 C CA . ALA A 1 184 ? 3.974 -1.689 19.803 1.00 78.56 184 ALA A CA 1
ATOM 1492 C C . ALA A 1 184 ? 2.515 -1.333 19.486 1.00 78.56 184 ALA A C 1
ATOM 1494 O O . ALA A 1 184 ? 1.600 -2.152 19.611 1.00 78.56 184 ALA A O 1
ATOM 1495 N N . SER A 1 185 ? 2.294 -0.100 19.032 1.00 86.25 185 SER A N 1
ATOM 1496 C CA . SER A 1 185 ? 0.987 0.368 18.573 1.00 86.25 185 SER A CA 1
ATOM 1497 C C . SER A 1 185 ? 1.121 1.342 17.406 1.00 86.25 185 SER A C 1
ATOM 1499 O O . SER A 1 185 ? 2.188 1.918 17.174 1.00 86.25 185 SER A O 1
ATOM 1501 N N . VAL A 1 186 ? 0.022 1.533 16.680 1.00 89.31 186 VAL A N 1
ATOM 1502 C CA . VAL A 1 186 ? -0.128 2.601 15.691 1.00 89.31 186 VAL A CA 1
ATOM 1503 C C . VAL A 1 186 ? -1.370 3.420 16.008 1.00 89.31 186 VAL A C 1
ATOM 1505 O O . VAL A 1 186 ? -2.426 2.877 16.342 1.00 89.31 186 VAL A O 1
ATOM 1508 N N . TYR A 1 187 ? -1.239 4.737 15.916 1.00 91.06 187 TYR A N 1
ATOM 1509 C CA . TYR A 1 187 ? -2.341 5.665 16.106 1.00 91.06 187 TYR A CA 1
ATOM 1510 C C . TYR A 1 187 ? -2.893 6.126 14.753 1.00 91.06 187 TYR A C 1
ATOM 1512 O O . TYR A 1 187 ? -2.140 6.597 13.905 1.00 91.06 187 TYR A O 1
ATOM 1520 N N . LEU A 1 188 ? -4.207 5.982 14.562 1.00 93.25 188 LEU A N 1
ATOM 1521 C CA . LEU A 1 188 ? -4.923 6.307 13.325 1.00 93.25 188 LEU A CA 1
ATOM 1522 C C . LEU A 1 188 ? -5.982 7.397 13.603 1.00 93.25 188 LEU A C 1
ATOM 1524 O O . LEU A 1 188 ? -7.138 7.066 13.907 1.00 93.25 188 LEU A O 1
ATOM 1528 N N . PRO A 1 189 ? -5.618 8.695 13.567 1.00 92.38 189 PRO A N 1
ATOM 1529 C CA . PRO A 1 189 ? -6.526 9.798 13.897 1.00 92.38 189 PRO A CA 1
ATOM 1530 C C . PRO A 1 189 ? -7.727 9.937 12.948 1.00 92.38 189 PRO A C 1
ATOM 1532 O O . PRO A 1 189 ? -8.812 10.363 13.380 1.00 92.38 189 PRO A O 1
ATOM 1535 N N . SER A 1 190 ? -7.588 9.552 11.676 1.00 91.69 190 SER A N 1
ATOM 1536 C CA . SER A 1 190 ? -8.687 9.650 10.702 1.00 91.69 190 SER A CA 1
ATOM 1537 C C . SER A 1 190 ? -9.702 8.517 10.788 1.00 91.69 190 SER A C 1
ATOM 1539 O O . SER A 1 190 ? -10.767 8.606 10.173 1.00 91.69 190 SER A O 1
ATOM 1541 N N . ILE A 1 191 ? -9.421 7.475 11.572 1.00 93.00 191 ILE A N 1
ATOM 1542 C CA . ILE A 1 191 ? -10.283 6.300 11.693 1.00 93.00 191 ILE A CA 1
ATOM 1543 C C . ILE A 1 191 ? -11.244 6.453 12.876 1.00 93.00 191 ILE A C 1
ATOM 1545 O O . ILE A 1 191 ? -10.883 6.896 13.974 1.00 93.00 191 ILE A O 1
ATOM 1549 N N . ARG A 1 192 ? -12.503 6.059 12.671 1.00 90.25 192 ARG A N 1
ATOM 1550 C CA . ARG A 1 192 ? -13.480 5.842 13.744 1.00 90.25 192 ARG A CA 1
ATOM 1551 C C . ARG A 1 192 ? -13.896 4.381 13.778 1.00 90.25 192 ARG A C 1
ATOM 1553 O O . ARG A 1 192 ? -14.321 3.818 12.772 1.00 90.25 192 ARG A O 1
ATOM 1560 N N . ALA A 1 193 ? -13.816 3.787 14.964 1.00 89.88 193 ALA A N 1
ATOM 1561 C CA . ALA A 1 193 ? -14.134 2.384 15.185 1.00 89.88 193 ALA A CA 1
ATOM 1562 C C . ALA A 1 193 ? -15.269 2.217 16.202 1.00 89.88 193 ALA A C 1
ATOM 1564 O O . ALA A 1 193 ? -15.355 2.936 17.197 1.00 89.88 193 ALA A O 1
ATOM 1565 N N . ASN A 1 194 ? -16.131 1.234 15.960 1.00 89.00 194 ASN A N 1
ATOM 1566 C CA . ASN A 1 194 ? -17.148 0.764 16.884 1.00 89.00 194 ASN A CA 1
ATOM 1567 C C . ASN A 1 194 ? -16.638 -0.496 17.595 1.00 89.00 194 ASN A C 1
ATOM 1569 O O . ASN A 1 194 ? -16.383 -1.508 16.947 1.00 89.00 194 ASN A O 1
ATOM 1573 N N . LEU A 1 195 ? -16.558 -0.459 18.926 1.00 86.69 195 LEU A N 1
ATOM 1574 C CA . LEU A 1 195 ? -16.026 -1.555 19.750 1.00 86.69 195 LEU A CA 1
ATOM 1575 C C . LEU A 1 195 ? -16.715 -2.915 19.538 1.00 86.69 195 LEU A C 1
ATOM 1577 O O . LEU A 1 195 ? -16.106 -3.947 19.793 1.00 86.69 195 LEU A O 1
ATOM 1581 N N . GLN A 1 196 ? -17.973 -2.935 19.092 1.00 86.69 196 GLN A N 1
ATOM 1582 C CA . GLN A 1 196 ? -18.739 -4.170 18.899 1.00 86.69 196 GLN A CA 1
ATOM 1583 C C . GLN A 1 196 ? -18.722 -4.691 17.458 1.00 86.69 196 GLN A C 1
ATOM 1585 O O . GLN A 1 196 ? -19.117 -5.831 17.230 1.00 86.69 196 GLN A O 1
ATOM 1590 N N . ARG A 1 197 ? -18.347 -3.860 16.476 1.00 89.56 197 ARG A N 1
ATOM 1591 C CA . ARG A 1 197 ? -18.522 -4.178 15.045 1.00 89.56 197 ARG A CA 1
ATOM 1592 C C . ARG A 1 197 ? -17.269 -4.008 14.203 1.00 89.56 197 ARG A C 1
ATOM 1594 O O . ARG A 1 197 ? -17.175 -4.642 13.154 1.00 89.56 197 ARG A O 1
ATOM 1601 N N . SER A 1 198 ? -16.364 -3.117 14.595 1.00 92.75 198 SER A N 1
ATOM 1602 C CA . SER A 1 198 ? -15.141 -2.877 13.841 1.00 92.75 198 SER A CA 1
ATOM 1603 C C . SER A 1 198 ? -14.131 -3.973 14.120 1.00 92.75 198 SER A C 1
ATOM 1605 O O . SER A 1 198 ? -13.983 -4.434 15.252 1.00 92.75 198 SER A O 1
ATOM 1607 N N . GLU A 1 199 ? -13.428 -4.379 13.075 1.00 93.81 199 GLU A N 1
ATOM 1608 C CA . GLU A 1 199 ? -12.423 -5.429 13.155 1.00 93.81 199 GLU A CA 1
ATOM 1609 C C . GLU A 1 199 ? -11.148 -4.974 12.456 1.00 93.81 199 GLU A C 1
ATOM 1611 O O . GLU A 1 199 ? -11.203 -4.307 11.421 1.00 93.81 199 GLU A O 1
ATOM 1616 N N . PHE A 1 200 ? -10.008 -5.340 13.036 1.00 94.88 200 PHE A N 1
ATOM 1617 C CA . PHE A 1 200 ? -8.682 -4.947 12.580 1.00 94.88 200 PHE A CA 1
ATOM 1618 C C . PHE A 1 200 ? -7.831 -6.198 12.412 1.00 94.88 200 PHE A C 1
ATOM 1620 O O . PHE A 1 200 ? -7.834 -7.071 13.283 1.00 94.88 200 PHE A O 1
ATOM 1627 N N . TYR A 1 201 ? -7.103 -6.281 11.303 1.00 93.56 201 TYR A N 1
ATOM 1628 C CA . TYR A 1 201 ? -6.263 -7.425 10.979 1.00 93.56 201 TYR A CA 1
ATOM 1629 C C . TYR A 1 201 ? -4.927 -6.980 10.392 1.00 93.56 201 TYR A C 1
ATOM 1631 O O . TYR A 1 201 ? -4.897 -6.191 9.451 1.00 93.56 201 TYR A O 1
ATOM 1639 N N . LEU A 1 202 ? -3.821 -7.523 10.892 1.00 92.31 202 LEU A N 1
ATOM 1640 C CA . LEU A 1 202 ? -2.509 -7.387 10.265 1.00 92.31 202 LEU A CA 1
ATOM 1641 C C . LEU A 1 202 ? -2.400 -8.388 9.114 1.00 92.31 202 LEU A C 1
ATOM 1643 O O . LEU A 1 202 ? -2.499 -9.601 9.332 1.00 92.31 202 LEU A O 1
ATOM 1647 N N . LEU A 1 203 ? -2.173 -7.904 7.895 1.00 91.62 203 LEU A N 1
ATOM 1648 C CA . LEU A 1 203 ? -1.916 -8.784 6.757 1.00 91.62 203 LEU A CA 1
ATOM 1649 C C . LEU A 1 203 ? -0.599 -9.542 6.974 1.00 91.62 203 LEU A C 1
ATOM 1651 O O . LEU A 1 203 ? 0.390 -8.958 7.403 1.00 91.62 203 LEU A O 1
ATOM 1655 N N . ASN A 1 204 ? -0.580 -10.853 6.717 1.00 87.00 204 ASN A N 1
ATOM 1656 C CA . ASN A 1 204 ? 0.580 -11.714 7.005 1.00 87.00 204 ASN A CA 1
ATOM 1657 C C . ASN A 1 204 ? 0.963 -12.666 5.853 1.00 87.00 204 ASN A C 1
ATOM 1659 O O . ASN A 1 204 ? 1.866 -13.486 6.006 1.00 87.00 204 ASN A O 1
ATOM 1663 N N . GLY A 1 205 ? 0.261 -12.594 4.716 1.00 78.50 205 GLY A N 1
ATOM 1664 C CA . GLY A 1 205 ? 0.534 -13.397 3.519 1.00 78.50 205 GLY A CA 1
ATOM 1665 C C . GLY A 1 205 ? 0.263 -14.905 3.629 1.00 78.50 205 GLY A C 1
ATOM 1666 O O . GLY A 1 205 ? 0.581 -15.626 2.688 1.00 78.50 205 GLY A O 1
ATOM 1667 N N . THR A 1 206 ? -0.293 -15.407 4.739 1.00 69.88 206 THR A N 1
ATOM 1668 C CA . THR A 1 206 ? -0.541 -16.854 4.947 1.00 69.88 206 THR A CA 1
ATOM 1669 C C . THR A 1 206 ? -2.000 -17.188 5.234 1.00 69.88 206 THR A C 1
ATOM 1671 O O . THR A 1 206 ? -2.474 -18.250 4.839 1.00 69.88 206 THR A O 1
ATOM 1674 N N . GLN A 1 207 ? -2.729 -16.287 5.896 1.00 65.88 207 GLN A N 1
ATOM 1675 C CA . GLN A 1 207 ? -4.153 -16.440 6.187 1.00 65.88 207 GLN A CA 1
ATOM 1676 C C . GLN A 1 207 ? -4.959 -15.484 5.311 1.00 65.88 207 GLN A C 1
ATOM 1678 O O . GLN A 1 207 ? -4.584 -14.324 5.164 1.00 65.88 207 GLN A O 1
ATOM 1683 N N . SER A 1 208 ? -6.101 -15.938 4.788 1.00 67.44 208 SER A N 1
ATOM 1684 C CA . SER A 1 208 ? -6.976 -15.130 3.923 1.00 67.44 208 SER A CA 1
ATOM 1685 C C . SER A 1 208 ? -7.526 -13.863 4.594 1.00 67.44 208 SER A C 1
ATOM 1687 O O . SER A 1 208 ? -8.022 -12.974 3.910 1.00 67.44 208 SER A O 1
ATOM 1689 N N . THR A 1 209 ? -7.480 -13.781 5.926 1.00 73.69 209 THR A N 1
ATOM 1690 C CA . THR A 1 209 ? -7.960 -12.634 6.715 1.00 73.69 209 THR A CA 1
ATOM 1691 C C . THR A 1 209 ? -6.853 -11.834 7.398 1.00 73.69 209 THR A C 1
ATOM 1693 O O . THR A 1 209 ? -7.093 -10.684 7.748 1.00 73.69 209 THR A O 1
ATOM 1696 N N . GLY A 1 210 ? -5.662 -12.408 7.595 1.00 85.19 210 GLY A N 1
ATOM 1697 C CA . GLY A 1 210 ? -4.619 -11.841 8.457 1.00 85.19 210 GLY A CA 1
ATOM 1698 C C . GLY A 1 210 ? -4.821 -12.124 9.955 1.00 85.19 210 GLY A C 1
ATOM 1699 O O . GLY A 1 210 ? -5.724 -12.861 10.354 1.00 85.19 210 GLY A O 1
ATOM 1700 N N . ILE A 1 211 ? -3.954 -11.544 10.788 1.00 89.19 211 ILE A N 1
ATOM 1701 C CA . ILE A 1 211 ? -3.908 -11.732 12.248 1.00 89.19 211 ILE A CA 1
ATOM 1702 C C . ILE A 1 211 ? -4.807 -10.700 12.914 1.00 89.19 211 ILE A C 1
ATOM 1704 O O . ILE A 1 211 ? -4.585 -9.506 12.741 1.00 89.19 211 ILE A O 1
ATOM 1708 N N . LYS A 1 212 ? -5.796 -11.143 13.694 1.00 91.44 212 LYS A N 1
ATOM 1709 C CA . LYS A 1 212 ? -6.711 -10.234 14.394 1.00 91.44 212 LYS A CA 1
ATOM 1710 C C . LYS A 1 212 ? -5.954 -9.369 15.405 1.00 91.44 212 LYS A C 1
ATOM 1712 O O . LYS A 1 212 ? -5.197 -9.894 16.218 1.00 91.44 212 LYS A O 1
ATOM 1717 N N . LEU A 1 213 ? -6.188 -8.063 15.353 1.00 91.62 213 LEU A N 1
ATOM 1718 C CA . LEU A 1 213 ? -5.575 -7.067 16.224 1.00 91.62 213 LEU A CA 1
ATOM 1719 C C . LEU A 1 213 ? -6.586 -6.530 17.234 1.00 91.62 213 LEU A C 1
ATOM 1721 O O . LEU A 1 213 ? -7.787 -6.443 16.963 1.00 91.62 213 LEU A O 1
ATOM 1725 N N . PHE A 1 214 ? -6.069 -6.130 18.391 1.00 91.06 214 PHE A N 1
ATOM 1726 C CA . PHE A 1 214 ? -6.824 -5.361 19.370 1.00 91.06 214 PHE A CA 1
ATOM 1727 C C . PHE A 1 214 ? -6.740 -3.875 19.035 1.00 91.06 214 PHE A C 1
ATOM 1729 O O . PHE A 1 214 ? -5.759 -3.408 18.456 1.00 91.06 214 PHE A O 1
ATOM 1736 N N . PHE A 1 215 ? -7.769 -3.125 19.412 1.00 92.00 215 PHE A N 1
ATOM 1737 C CA . PHE A 1 215 ? -7.782 -1.682 19.246 1.00 92.00 215 PHE A CA 1
ATOM 1738 C C . PHE A 1 215 ? -8.502 -1.010 20.408 1.00 92.00 215 PHE A C 1
ATOM 1740 O O . PHE A 1 215 ? -9.382 -1.600 21.039 1.00 92.00 215 PHE A O 1
ATOM 1747 N N . GLN A 1 216 ? -8.138 0.240 20.662 1.00 89.56 216 GLN A N 1
ATOM 1748 C CA . GLN A 1 216 ? -8.745 1.088 21.675 1.00 89.56 216 GLN A CA 1
ATOM 1749 C C . GLN A 1 216 ? -9.031 2.465 21.057 1.00 89.56 216 GLN A C 1
ATOM 1751 O O . GLN A 1 216 ? -8.123 3.087 20.502 1.00 89.56 216 GLN A O 1
ATOM 1756 N N . PRO A 1 217 ? -10.280 2.959 21.096 1.00 86.38 217 PRO A N 1
ATOM 1757 C CA . PRO A 1 217 ? -10.566 4.360 20.805 1.00 86.38 217 PRO A CA 1
ATOM 1758 C C . PRO A 1 217 ? -9.786 5.262 21.765 1.00 86.38 217 PRO A C 1
ATOM 1760 O O . PRO A 1 217 ? -9.665 4.935 22.946 1.00 86.38 217 PRO A O 1
ATOM 1763 N N . GLU A 1 218 ? -9.270 6.392 21.283 1.00 82.06 218 GLU A N 1
ATOM 1764 C CA . GLU A 1 218 ? -8.508 7.288 22.159 1.00 82.06 218 GLU A CA 1
ATOM 1765 C C . GLU A 1 218 ? -9.391 7.881 23.279 1.00 82.06 218 GLU A C 1
ATOM 1767 O O . GLU A 1 218 ? -10.546 8.265 23.044 1.00 82.06 218 GLU A O 1
ATOM 1772 N N . PRO A 1 219 ? -8.863 7.985 24.513 1.00 72.56 219 PRO A N 1
ATOM 1773 C CA . PRO A 1 219 ? -9.583 8.578 25.628 1.00 72.56 219 PRO A CA 1
ATOM 1774 C C . PRO A 1 219 ? -9.798 10.092 25.450 1.00 72.56 219 PRO A C 1
ATOM 1776 O O . PRO A 1 219 ? -9.189 10.769 24.621 1.00 72.56 219 PRO A O 1
ATOM 1779 N N . HIS A 1 220 ? -10.683 10.648 26.282 1.00 72.31 220 HIS A N 1
ATOM 1780 C CA . HIS A 1 220 ? -10.938 12.093 26.389 1.00 72.31 220 HIS A CA 1
ATOM 1781 C C . HIS A 1 220 ? -11.474 12.775 25.117 1.00 72.31 220 HIS A C 1
ATOM 1783 O O . HIS A 1 220 ? -11.291 13.977 24.933 1.00 72.31 220 HIS A O 1
ATOM 1789 N N . GLY A 1 221 ? -12.165 12.030 24.250 1.00 66.00 221 GLY A N 1
ATOM 1790 C CA . GLY A 1 221 ? -12.849 12.594 23.082 1.00 66.00 221 GLY A CA 1
ATOM 1791 C C . GLY A 1 221 ? -11.916 12.992 21.938 1.00 66.00 221 GLY A C 1
ATOM 1792 O O . GLY A 1 221 ? -12.352 13.695 21.025 1.00 66.00 221 GLY A O 1
ATOM 1793 N N . ARG A 1 222 ? -10.650 12.551 21.962 1.00 78.00 222 ARG A N 1
ATOM 1794 C CA . ARG A 1 222 ? -9.759 12.730 20.815 1.00 78.00 222 ARG A CA 1
ATOM 1795 C C . ARG A 1 222 ? -10.225 11.856 19.646 1.00 78.00 222 ARG A C 1
ATOM 1797 O O . ARG A 1 222 ? -10.614 10.706 19.846 1.00 78.00 222 ARG A O 1
ATOM 1804 N N . PRO A 1 223 ? -10.206 12.395 18.421 1.00 84.81 223 PRO A N 1
ATOM 1805 C CA . PRO A 1 223 ? -10.566 11.640 17.237 1.00 84.81 223 PRO A CA 1
ATOM 1806 C C . PRO A 1 223 ? -9.504 10.585 16.921 1.00 84.81 223 PRO A C 1
ATOM 1808 O O . PRO A 1 223 ? -8.380 10.955 16.619 1.00 84.81 223 PRO A O 1
ATOM 1811 N N . GLY A 1 224 ? -9.856 9.299 16.919 1.00 90.44 224 GLY A N 1
ATOM 1812 C CA . GLY A 1 224 ? -8.971 8.259 16.397 1.00 90.44 224 GLY A CA 1
ATOM 1813 C C . GLY A 1 224 ? -9.086 6.933 17.125 1.00 90.44 224 GLY A C 1
ATOM 1814 O O . GLY A 1 224 ? -9.865 6.768 18.069 1.00 90.44 224 GLY A O 1
ATOM 1815 N N . VAL A 1 225 ? -8.274 5.987 16.677 1.00 92.31 225 VAL A N 1
ATOM 1816 C CA . VAL A 1 225 ? -8.122 4.669 17.290 1.00 92.31 225 VAL A CA 1
ATOM 1817 C C . VAL A 1 225 ? -6.647 4.311 17.354 1.00 92.31 225 VAL A C 1
ATOM 1819 O O . VAL A 1 225 ? -5.891 4.548 16.411 1.00 92.31 225 VAL A O 1
ATOM 1822 N N . ARG A 1 226 ? -6.248 3.713 18.471 1.00 91.62 226 ARG A N 1
ATOM 1823 C CA . ARG A 1 226 ? -4.963 3.050 18.624 1.00 91.62 226 ARG A CA 1
ATOM 1824 C C . ARG A 1 226 ? -5.129 1.569 18.335 1.00 91.62 226 ARG A C 1
ATOM 1826 O O . ARG A 1 226 ? -5.974 0.910 18.939 1.00 91.62 226 ARG A O 1
ATOM 1833 N N . VAL A 1 227 ? -4.343 1.053 17.401 1.00 91.88 227 VAL A N 1
ATOM 1834 C CA . VAL A 1 227 ? -4.327 -0.361 17.021 1.00 91.88 227 VAL A CA 1
ATOM 1835 C C . VAL A 1 227 ? -3.056 -0.993 17.567 1.00 91.88 227 VAL A C 1
ATOM 1837 O O . VAL A 1 227 ? -1.963 -0.451 17.417 1.00 91.88 227 VAL A O 1
ATOM 1840 N N . MET A 1 228 ? -3.213 -2.138 18.216 1.00 88.88 228 MET A N 1
ATOM 1841 C CA . MET A 1 228 ? -2.151 -2.838 18.928 1.00 88.88 228 MET A CA 1
ATOM 1842 C C . MET A 1 228 ? -1.460 -3.795 17.972 1.00 88.88 228 MET A C 1
ATOM 1844 O O . MET A 1 228 ? -2.123 -4.630 17.352 1.00 88.88 228 MET A O 1
ATOM 1848 N N . LEU A 1 229 ? -0.143 -3.667 17.842 1.00 86.12 229 LEU A N 1
ATOM 1849 C CA . LEU A 1 229 ? 0.667 -4.508 16.970 1.00 86.12 229 LEU A CA 1
ATOM 1850 C C . LEU A 1 229 ? 1.335 -5.628 17.787 1.00 86.12 229 LEU A C 1
ATOM 1852 O O . LEU A 1 229 ? 1.611 -5.441 18.972 1.00 86.12 229 LEU A O 1
ATOM 1856 N N . PRO A 1 230 ? 1.601 -6.800 17.184 1.00 79.50 230 PRO A N 1
ATOM 1857 C CA . PRO A 1 230 ? 2.355 -7.859 17.851 1.00 79.50 230 PRO A CA 1
ATOM 1858 C C . PRO A 1 230 ? 3.796 -7.428 18.172 1.00 79.50 230 PRO A C 1
ATOM 1860 O O . PRO A 1 230 ? 4.449 -6.811 17.333 1.00 79.50 230 PRO A O 1
ATOM 1863 N N . ASP A 1 231 ? 4.316 -7.836 19.335 1.00 68.31 231 ASP A N 1
ATOM 1864 C CA . ASP A 1 231 ? 5.691 -7.534 19.789 1.00 68.31 231 ASP A CA 1
ATOM 1865 C C . ASP A 1 231 ? 6.760 -8.082 18.849 1.00 68.31 231 ASP A C 1
ATOM 1867 O O . ASP A 1 231 ? 7.832 -7.504 18.681 1.00 68.31 231 ASP A O 1
ATOM 1871 N N . THR A 1 232 ? 6.474 -9.240 18.254 1.00 62.41 232 THR A N 1
ATOM 1872 C CA . THR A 1 232 ? 7.345 -9.871 17.270 1.00 62.41 232 THR A CA 1
ATOM 1873 C C . THR A 1 232 ? 6.687 -9.756 15.901 1.00 62.41 232 THR A C 1
ATOM 1875 O O . THR A 1 232 ? 5.613 -10.329 15.686 1.00 62.41 232 THR A O 1
ATOM 1878 N N . PRO A 1 233 ? 7.308 -9.036 14.959 1.00 61.47 233 PRO A N 1
ATOM 1879 C CA . PRO A 1 233 ? 6.804 -8.933 13.602 1.00 61.47 233 PRO A CA 1
ATOM 1880 C C . PRO A 1 233 ? 6.709 -10.325 12.989 1.00 61.47 233 PRO A C 1
ATOM 1882 O O . PRO A 1 233 ? 7.629 -11.137 13.101 1.00 61.47 233 PRO A O 1
ATOM 1885 N N . THR A 1 234 ? 5.601 -10.617 12.315 1.00 63.78 234 THR A N 1
ATOM 1886 C CA . THR A 1 234 ? 5.366 -11.954 11.757 1.00 63.78 234 THR A CA 1
ATOM 1887 C C . THR A 1 234 ? 6.268 -12.301 10.578 1.00 63.78 234 THR A C 1
ATOM 1889 O O . THR A 1 234 ? 6.340 -13.463 10.180 1.00 63.78 234 THR A O 1
ATOM 1892 N N . ASN A 1 235 ? 6.973 -11.312 10.021 1.00 69.38 235 ASN A N 1
ATOM 1893 C CA . ASN A 1 235 ? 7.939 -11.499 8.950 1.00 69.38 235 ASN A CA 1
ATOM 1894 C C . ASN A 1 235 ? 8.982 -10.366 8.942 1.00 69.38 235 ASN A C 1
ATOM 1896 O O . ASN A 1 235 ? 8.616 -9.198 9.064 1.00 69.38 235 ASN A O 1
ATOM 1900 N N . ALA A 1 236 ? 10.259 -10.696 8.715 1.00 68.44 236 ALA A N 1
ATOM 1901 C CA . ALA A 1 236 ? 11.358 -9.731 8.592 1.00 68.44 236 ALA A CA 1
ATOM 1902 C C . ALA A 1 236 ? 11.102 -8.640 7.530 1.00 68.44 236 ALA A C 1
ATOM 1904 O O . ALA A 1 236 ? 11.499 -7.492 7.713 1.00 68.44 236 ALA A O 1
ATOM 1905 N N . VAL A 1 237 ? 10.370 -8.966 6.458 1.00 69.06 237 VAL A N 1
ATOM 1906 C CA . VAL A 1 237 ? 9.989 -8.009 5.404 1.00 69.06 237 VAL A CA 1
ATOM 1907 C C . VAL A 1 237 ? 9.093 -6.889 5.945 1.00 69.06 237 VAL A C 1
ATOM 1909 O O . VAL A 1 237 ? 9.235 -5.745 5.524 1.00 69.06 237 VAL A O 1
ATOM 1912 N N . GLN A 1 238 ? 8.204 -7.186 6.899 1.00 71.69 238 GLN A N 1
ATOM 1913 C CA . GLN A 1 238 ? 7.316 -6.175 7.486 1.00 71.69 238 GLN A CA 1
ATOM 1914 C C . GLN A 1 238 ? 8.053 -5.211 8.417 1.00 71.69 238 GLN A C 1
ATOM 1916 O O . GLN A 1 238 ? 7.648 -4.063 8.562 1.00 71.69 238 GLN A O 1
ATOM 1921 N N . ILE A 1 239 ? 9.153 -5.666 9.019 1.00 67.69 239 ILE A N 1
ATOM 1922 C CA . ILE A 1 239 ? 10.026 -4.827 9.850 1.00 67.69 239 ILE A CA 1
ATOM 1923 C C . ILE A 1 239 ? 10.720 -3.788 8.984 1.00 67.69 239 ILE A C 1
ATOM 1925 O O . ILE A 1 239 ? 10.763 -2.612 9.321 1.00 67.69 239 ILE A O 1
ATOM 1929 N N . GLN A 1 240 ? 11.273 -4.251 7.866 1.00 70.38 240 GLN A N 1
ATOM 1930 C CA . GLN A 1 240 ? 12.126 -3.434 7.020 1.00 70.38 240 GLN A CA 1
ATOM 1931 C C . GLN A 1 240 ? 11.326 -2.460 6.145 1.00 70.38 240 GLN A C 1
ATOM 1933 O O . GLN A 1 240 ? 11.782 -1.346 5.921 1.00 70.38 240 GLN A O 1
ATOM 1938 N N . TRP A 1 241 ? 10.151 -2.865 5.657 1.00 76.31 241 TRP A N 1
ATOM 1939 C CA . TRP A 1 241 ? 9.393 -2.113 4.645 1.00 76.31 241 TRP A CA 1
ATOM 1940 C C . TRP A 1 241 ? 7.984 -1.711 5.105 1.00 76.31 241 TRP A C 1
ATOM 1942 O O . TRP A 1 241 ? 7.197 -1.184 4.321 1.00 76.31 241 TRP A O 1
ATOM 1952 N N . GLY A 1 242 ? 7.636 -1.995 6.362 1.00 85.50 242 GLY A N 1
ATOM 1953 C CA . GLY A 1 242 ? 6.327 -1.683 6.921 1.00 85.50 242 GLY A CA 1
ATOM 1954 C C . GLY A 1 242 ? 5.253 -2.744 6.658 1.00 85.50 242 GLY A C 1
ATOM 1955 O O . GLY A 1 242 ? 5.506 -3.825 6.115 1.00 85.50 242 GLY A O 1
ATOM 1956 N N . CYS A 1 243 ? 4.020 -2.459 7.059 1.00 90.25 243 CYS A N 1
ATOM 1957 C CA . CYS A 1 243 ? 2.919 -3.419 7.067 1.00 90.25 243 CYS A CA 1
ATOM 1958 C C . CYS A 1 243 ? 1.588 -2.795 6.635 1.00 90.25 243 CYS A C 1
ATOM 1960 O O . CYS A 1 243 ? 1.457 -1.580 6.523 1.00 90.25 243 CYS A O 1
ATOM 1962 N N . ALA A 1 244 ? 0.586 -3.639 6.390 1.00 93.44 244 ALA A N 1
ATOM 1963 C CA . ALA A 1 244 ? -0.768 -3.198 6.091 1.00 93.44 244 ALA A CA 1
ATOM 1964 C C . ALA A 1 244 ? -1.779 -3.772 7.093 1.00 93.44 244 ALA A C 1
ATOM 1966 O O . ALA A 1 244 ? -1.802 -4.974 7.377 1.00 93.44 244 ALA A O 1
ATOM 1967 N N . ILE A 1 245 ? -2.633 -2.889 7.605 1.00 94.62 245 ILE A N 1
ATOM 1968 C CA . ILE A 1 245 ? -3.717 -3.184 8.536 1.00 94.62 245 ILE A CA 1
ATOM 1969 C C . ILE A 1 245 ? -5.030 -3.100 7.770 1.00 94.62 245 ILE A C 1
ATOM 1971 O O . ILE A 1 245 ? -5.423 -2.039 7.293 1.00 94.62 245 ILE A O 1
ATOM 1975 N N . LYS A 1 246 ? -5.722 -4.227 7.673 1.00 95.12 246 LYS A N 1
ATOM 1976 C CA . LYS A 1 246 ? -7.071 -4.337 7.130 1.00 95.12 246 LYS A CA 1
ATOM 1977 C C . LYS A 1 246 ? -8.090 -3.964 8.201 1.00 95.12 246 LYS A C 1
ATOM 1979 O O . LYS A 1 246 ? -8.049 -4.504 9.305 1.00 95.12 246 LYS A O 1
ATOM 1984 N N . MET A 1 247 ? -9.020 -3.082 7.859 1.00 95.25 247 MET A N 1
ATOM 1985 C CA . MET A 1 247 ? -10.032 -2.545 8.765 1.00 95.25 247 MET A CA 1
ATOM 1986 C C . MET A 1 247 ? -11.425 -2.724 8.167 1.00 95.25 247 MET A C 1
ATOM 1988 O O . MET A 1 247 ? -11.689 -2.330 7.029 1.00 95.25 247 MET A O 1
ATOM 1992 N N . LEU A 1 248 ? -12.323 -3.315 8.948 1.00 92.38 248 LEU A N 1
ATOM 1993 C CA . LEU A 1 248 ? -13.714 -3.561 8.576 1.00 92.38 248 LEU A CA 1
ATOM 1994 C C . LEU A 1 248 ? -14.647 -2.728 9.448 1.00 92.38 248 LEU A C 1
ATOM 1996 O O . LEU A 1 248 ? -14.396 -2.547 10.640 1.00 92.38 248 LEU A O 1
ATOM 2000 N N . ASN A 1 249 ? -15.756 -2.269 8.861 1.00 89.94 249 ASN A N 1
ATOM 2001 C CA . ASN A 1 249 ? -16.791 -1.491 9.550 1.00 89.94 249 ASN A CA 1
ATOM 2002 C C . ASN A 1 249 ? -16.225 -0.262 10.283 1.00 89.94 249 ASN A C 1
ATOM 2004 O O . ASN A 1 249 ? -16.633 0.036 11.407 1.00 89.94 249 ASN A O 1
ATOM 2008 N N . VAL A 1 250 ? -15.254 0.415 9.670 1.00 88.31 250 VAL A N 1
ATOM 2009 C CA . VAL A 1 250 ? -14.709 1.679 10.168 1.00 88.31 250 VAL A CA 1
ATOM 2010 C C . VAL A 1 250 ? -15.335 2.841 9.414 1.00 88.31 250 VAL A C 1
ATOM 2012 O O . VAL A 1 250 ? -15.641 2.721 8.224 1.00 88.31 250 VAL A O 1
ATOM 2015 N N . ALA A 1 251 ? -15.567 3.937 10.133 1.00 80.69 251 ALA A N 1
ATOM 2016 C CA . ALA A 1 251 ? -15.995 5.188 9.537 1.00 80.69 251 ALA A CA 1
ATOM 2017 C C . ALA A 1 251 ? -14.777 6.034 9.269 1.00 80.69 251 ALA A C 1
ATOM 2019 O O . ALA A 1 251 ? -14.038 6.450 10.186 1.00 80.69 251 ALA A O 1
#

pLDDT: mean 70.6, std 18.62, range [31.48, 95.88]

Radius of gyration: 24.3 Å; chains: 1; bounding box: 66×34×77 Å

InterPro domains:
  IPR000933 Glycoside hydrolase, family 29 [PTHR10030] (55-133)
  IPR000933 Glycoside hydrolase, family 29 [SM00812] (1-135)
  IPR017853 Glycoside hydrolase superfamily [SSF51445] (4-105)
  IPR057739 Glycoside hydrolase family 29, N-terminal [PF01120] (53-102)

Foldseek 3Di:
DDDPVCCVVVPVVVVLVVCCVVPVDPDDDDDDDDDPCVVVVVVVVVCCCQPPDLCPLVCLLLQVLQPHHDDDDFDADPVRHGDVSVVVVVVLVVVQCLQAVVQRPQWHHDPDQAPDSFKGKTKDFDPDPDDPVVPPPPPDDDDDDDPDDDPDPVVPPRRWMKMKIWGFAFAQPQDDDVVDPFRGKDKFQVKADDPVWKWKAWGGSPDPGHHTWDKDQDPDPRRTIIITDHPDPNDPSCNSGNTMMIMTPID